Protein AF-A0A4S2PQG9-F1 (afdb_monomer_lite)

Organism: NCBI:txid758

Structure (mmCIF, N/CA/C/O backbone):
data_AF-A0A4S2PQG9-F1
#
_entry.id   AF-A0A4S2PQG9-F1
#
loop_
_atom_site.group_PDB
_atom_site.id
_atom_site.type_symbol
_atom_site.label_atom_id
_atom_site.label_alt_id
_atom_site.label_comp_id
_atom_site.label_asym_id
_atom_site.label_entity_id
_atom_site.label_seq_id
_atom_site.pdbx_PDB_ins_code
_atom_site.Cartn_x
_atom_site.Cartn_y
_atom_site.Cartn_z
_atom_site.occupancy
_atom_site.B_iso_or_equiv
_atom_site.auth_seq_id
_atom_site.auth_comp_id
_atom_site.auth_asym_id
_atom_site.auth_atom_id
_atom_site.pdbx_PDB_model_num
ATOM 1 N N . MET A 1 1 ? -18.456 -9.805 11.900 1.00 47.59 1 MET A N 1
ATOM 2 C CA . MET A 1 1 ? -17.746 -8.860 11.018 1.00 47.59 1 MET A CA 1
ATOM 3 C C . MET A 1 1 ? -17.684 -7.565 11.798 1.00 47.59 1 MET A C 1
ATOM 5 O O . MET A 1 1 ? -18.728 -6.979 12.045 1.00 47.59 1 MET A O 1
ATOM 9 N N . ASP A 1 2 ? -16.508 -7.245 12.326 1.00 76.06 2 ASP A N 1
ATOM 10 C CA . ASP A 1 2 ? -16.273 -6.064 13.158 1.00 76.06 2 ASP A CA 1
ATOM 11 C C . ASP A 1 2 ? -16.436 -4.786 12.317 1.00 76.06 2 ASP A C 1
ATOM 13 O O . ASP A 1 2 ? -15.904 -4.711 11.208 1.00 76.06 2 ASP A O 1
ATOM 17 N N . LEU A 1 3 ? -17.184 -3.803 12.830 1.00 82.38 3 LEU A N 1
ATOM 18 C CA . LEU A 1 3 ? -17.411 -2.511 12.181 1.00 82.38 3 LEU A CA 1
ATOM 19 C C . LEU A 1 3 ? -16.090 -1.814 11.835 1.00 82.38 3 LEU A C 1
ATOM 21 O O . LEU A 1 3 ? -15.962 -1.291 10.729 1.00 82.38 3 LEU A O 1
ATOM 25 N N . LEU A 1 4 ? -15.103 -1.836 12.738 1.00 88.31 4 LEU A N 1
ATOM 26 C CA . LEU A 1 4 ? -13.796 -1.225 12.486 1.00 88.31 4 LEU A CA 1
ATOM 27 C C . LEU A 1 4 ? -13.036 -1.979 11.400 1.00 88.31 4 LEU A C 1
ATOM 29 O O . LEU A 1 4 ? -12.517 -1.359 10.476 1.00 88.31 4 LEU A O 1
ATOM 33 N N . ARG A 1 5 ? -13.041 -3.316 11.439 1.00 90.19 5 ARG A N 1
ATOM 34 C CA . ARG A 1 5 ? -12.440 -4.136 10.375 1.00 90.19 5 ARG A CA 1
ATOM 35 C C . ARG A 1 5 ? -13.077 -3.850 9.015 1.00 90.19 5 ARG A C 1
ATOM 37 O O . ARG A 1 5 ? -12.357 -3.691 8.032 1.00 90.19 5 ARG A O 1
ATOM 44 N N . ALA A 1 6 ? -14.407 -3.780 8.956 1.00 89.31 6 ALA A N 1
ATOM 45 C CA . ALA A 1 6 ? -15.146 -3.478 7.733 1.00 89.31 6 ALA A CA 1
ATOM 46 C C . ALA A 1 6 ? -14.827 -2.067 7.220 1.00 89.31 6 ALA A C 1
ATOM 48 O O . ALA A 1 6 ? -14.588 -1.884 6.026 1.00 89.31 6 ALA A O 1
ATOM 49 N N . TYR A 1 7 ? -14.768 -1.086 8.125 1.00 92.81 7 TYR A N 1
ATOM 50 C CA . TYR A 1 7 ? -14.373 0.280 7.805 1.00 92.81 7 TYR A CA 1
ATOM 51 C C . TYR A 1 7 ? -12.948 0.326 7.243 1.00 92.81 7 TYR A C 1
ATOM 53 O O . TYR A 1 7 ? -12.755 0.806 6.129 1.00 92.81 7 TYR A O 1
ATOM 61 N N . PHE A 1 8 ? -11.964 -0.237 7.949 1.00 95.38 8 PHE A N 1
ATOM 62 C CA . PHE A 1 8 ? -10.570 -0.266 7.505 1.00 95.38 8 PHE A CA 1
ATOM 63 C C . PHE A 1 8 ? -10.399 -0.971 6.163 1.00 95.38 8 PHE A C 1
ATOM 65 O O . PHE A 1 8 ? -9.754 -0.420 5.277 1.00 95.38 8 PHE A O 1
ATOM 72 N N . SER A 1 9 ? -11.021 -2.138 5.978 1.00 95.56 9 SER A N 1
ATOM 73 C CA . SER A 1 9 ? -10.996 -2.861 4.703 1.00 95.56 9 SER A CA 1
ATOM 74 C C . SER A 1 9 ? -11.567 -2.002 3.569 1.00 95.56 9 SER A C 1
ATOM 76 O O . SER A 1 9 ? -10.911 -1.805 2.548 1.00 95.56 9 SER A O 1
ATOM 78 N N . SER A 1 10 ? -12.733 -1.380 3.777 1.00 96.00 10 SER A N 1
ATOM 79 C CA . SER A 1 10 ? -13.347 -0.501 2.777 1.00 96.00 10 SER A CA 1
ATOM 80 C C . SER A 1 10 ? -12.485 0.721 2.449 1.00 96.00 10 SER A C 1
ATOM 82 O O . SER A 1 10 ? -12.430 1.134 1.287 1.00 96.00 10 SER A O 1
ATOM 84 N N . GLN A 1 11 ? -11.837 1.326 3.446 1.00 97.69 11 GLN A N 1
ATOM 85 C CA . GLN A 1 11 ? -10.970 2.479 3.221 1.00 97.69 11 GLN A CA 1
ATOM 86 C C . GLN A 1 11 ? -9.672 2.088 2.507 1.00 97.69 11 GLN A C 1
ATOM 88 O O . GLN A 1 11 ? -9.255 2.808 1.605 1.00 97.69 11 GLN A O 1
ATOM 93 N N . LEU A 1 12 ? -9.071 0.938 2.831 1.00 98.00 12 LEU A N 1
ATOM 94 C CA . LEU A 1 12 ? -7.891 0.422 2.124 1.00 98.00 12 LEU A CA 1
ATOM 95 C C . LEU A 1 12 ? -8.192 0.168 0.643 1.00 98.00 12 LEU A C 1
ATOM 97 O O . LEU A 1 12 ? -7.446 0.629 -0.221 1.00 98.00 12 LEU A O 1
ATOM 101 N N . VAL A 1 13 ? -9.328 -0.465 0.339 1.00 97.31 13 VAL A N 1
ATOM 102 C CA . VAL A 1 13 ? -9.773 -0.677 -1.048 1.00 97.31 13 VAL A CA 1
ATOM 103 C C . VAL A 1 13 ? -10.006 0.655 -1.764 1.00 97.31 13 VAL A C 1
ATOM 105 O O . VAL A 1 13 ? -9.597 0.827 -2.912 1.00 97.31 13 VAL A O 1
ATOM 108 N N . THR A 1 14 ? -10.601 1.637 -1.080 1.00 96.50 14 THR A N 1
ATOM 109 C CA . THR A 1 14 ? -10.793 2.994 -1.624 1.00 96.50 14 THR A CA 1
ATOM 110 C C . THR A 1 14 ? -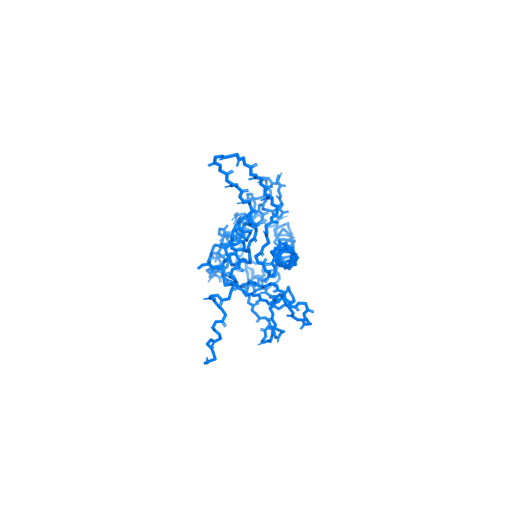9.453 3.689 -1.894 1.00 96.50 14 THR A C 1
ATOM 112 O O . THR A 1 14 ? -9.300 4.371 -2.907 1.00 96.50 14 THR A O 1
ATOM 115 N N . ALA A 1 15 ? -8.459 3.465 -1.033 1.00 96.88 15 ALA A N 1
ATOM 116 C CA . ALA A 1 15 ? -7.079 3.913 -1.199 1.00 96.88 15 ALA A CA 1
ATOM 117 C C . ALA A 1 15 ? -6.300 3.114 -2.267 1.00 96.88 15 ALA A C 1
ATOM 119 O O . ALA A 1 15 ? -5.169 3.465 -2.601 1.00 96.88 15 ALA A O 1
ATOM 120 N N . GLY A 1 16 ? -6.913 2.104 -2.894 1.00 97.06 16 GLY A N 1
ATOM 121 C CA . GLY A 1 16 ? -6.357 1.354 -4.026 1.00 97.06 16 GLY A CA 1
ATOM 122 C C . GLY A 1 16 ? -5.558 0.112 -3.650 1.00 97.06 16 GLY A C 1
ATOM 123 O O . GLY A 1 16 ? -4.974 -0.507 -4.539 1.00 97.06 16 GLY A O 1
ATOM 124 N N . PHE A 1 17 ? -5.537 -0.253 -2.369 1.00 98.12 17 PHE A N 1
ATOM 125 C CA . PHE A 1 17 ? -4.972 -1.512 -1.894 1.00 98.12 17 PHE A CA 1
ATOM 126 C C . PHE A 1 17 ? -5.908 -2.697 -2.205 1.00 98.12 17 PHE A C 1
ATOM 128 O O . PHE A 1 17 ? -7.108 -2.487 -2.416 1.00 98.12 17 PHE A O 1
ATOM 135 N N . PRO A 1 18 ? -5.391 -3.938 -2.252 1.00 97.19 18 PRO A N 1
ATOM 136 C CA . PRO A 1 18 ? -6.233 -5.116 -2.425 1.00 97.19 18 PRO A CA 1
ATOM 137 C C . PRO A 1 18 ? -7.108 -5.378 -1.187 1.00 97.19 18 PRO A C 1
ATOM 139 O O . PRO A 1 18 ? -6.872 -4.846 -0.100 1.00 97.19 18 PRO A O 1
ATOM 142 N N . ASP A 1 19 ? -8.164 -6.169 -1.369 1.00 95.62 19 ASP A N 1
ATOM 143 C CA . ASP A 1 19 ? -9.182 -6.450 -0.350 1.00 95.62 19 ASP A CA 1
ATOM 144 C C . ASP A 1 19 ? -8.821 -7.614 0.588 1.00 95.62 19 ASP A C 1
ATOM 146 O O . ASP A 1 19 ? -9.504 -7.827 1.591 1.00 95.62 19 ASP A O 1
ATOM 150 N N . ASP A 1 20 ? -7.735 -8.331 0.303 1.00 95.38 20 ASP A N 1
ATOM 151 C CA . ASP A 1 20 ? -7.262 -9.509 1.032 1.00 95.38 20 ASP A CA 1
ATOM 152 C C . ASP A 1 20 ? -6.119 -9.216 2.024 1.00 95.38 20 ASP A C 1
ATOM 154 O O . ASP A 1 20 ? -5.518 -10.142 2.574 1.00 95.38 20 ASP A O 1
ATOM 158 N N . LEU A 1 21 ? -5.830 -7.938 2.296 1.00 96.56 21 LEU A N 1
ATOM 159 C CA . LEU A 1 21 ? -4.813 -7.549 3.273 1.00 96.56 21 LEU A CA 1
ATOM 160 C C . LEU A 1 21 ? -5.188 -7.978 4.700 1.00 96.56 21 LEU A C 1
ATOM 162 O O . LEU A 1 21 ? -6.314 -7.799 5.174 1.00 96.56 21 LEU A O 1
ATOM 166 N N . GLU A 1 22 ? -4.196 -8.469 5.436 1.00 95.56 22 GLU A N 1
ATOM 167 C CA . GLU A 1 22 ? -4.304 -8.705 6.868 1.00 95.56 22 GLU A CA 1
ATOM 168 C C . GLU A 1 22 ? -4.331 -7.363 7.599 1.00 95.56 22 GLU A C 1
ATOM 170 O O . GLU A 1 22 ? -3.348 -6.630 7.595 1.00 95.56 22 GLU A O 1
ATOM 175 N N . ILE A 1 23 ? -5.437 -7.059 8.277 1.00 94.56 23 ILE A N 1
ATOM 176 C CA . ILE A 1 23 ? -5.599 -5.834 9.070 1.00 94.56 23 ILE A CA 1
ATOM 177 C C . ILE A 1 23 ? -5.463 -6.167 10.558 1.00 94.56 23 ILE A C 1
ATOM 179 O O . ILE A 1 23 ? -6.182 -7.041 11.068 1.00 94.56 23 ILE A O 1
ATOM 183 N N . ARG A 1 24 ? -4.579 -5.437 11.249 1.00 92.50 24 ARG A N 1
ATOM 184 C CA . ARG A 1 24 ? -4.398 -5.461 12.707 1.00 92.50 24 ARG A CA 1
ATOM 185 C C . ARG A 1 24 ? -4.495 -4.056 13.283 1.00 92.50 24 ARG A C 1
ATOM 187 O O . ARG A 1 24 ? -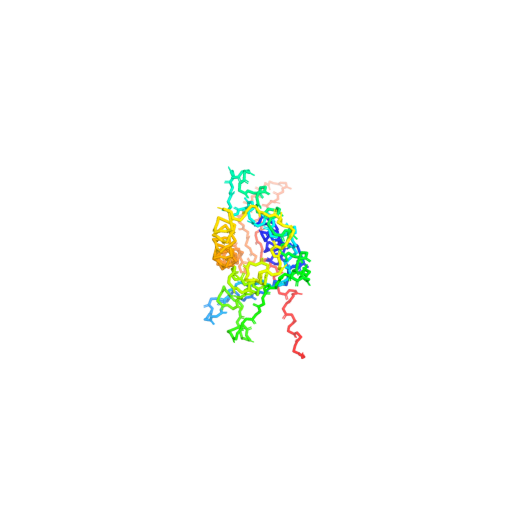4.030 -3.101 12.673 1.00 92.50 24 ARG A O 1
ATOM 194 N N . TRP A 1 25 ? -5.077 -3.928 14.465 1.00 90.62 25 TRP A N 1
ATOM 195 C CA . TRP A 1 25 ? -5.145 -2.654 15.170 1.00 90.62 25 TRP A CA 1
ATOM 196 C C . TRP A 1 25 ? -5.226 -2.877 16.679 1.00 90.62 25 TRP A C 1
ATOM 198 O O . TRP A 1 25 ? -5.677 -3.922 17.145 1.00 90.62 25 TRP A O 1
ATOM 208 N N . SER A 1 26 ? -4.803 -1.861 17.420 1.00 88.62 26 SER A N 1
ATOM 209 C CA . SER A 1 26 ? -5.054 -1.668 18.847 1.00 88.62 26 SER A CA 1
ATOM 210 C C . SER A 1 26 ? -5.318 -0.183 19.028 1.00 88.62 26 SER A C 1
ATOM 212 O O . SER A 1 26 ? -4.516 0.620 18.568 1.00 88.62 26 SER A O 1
ATOM 214 N N . LEU A 1 27 ? -6.449 0.196 19.619 1.00 87.81 27 LEU A N 1
ATOM 215 C CA . LEU A 1 27 ? -6.880 1.595 19.724 1.00 87.81 27 LEU A CA 1
ATOM 216 C C . LEU A 1 27 ? -7.316 1.900 21.161 1.00 87.81 27 LEU A C 1
ATOM 218 O O . LEU A 1 27 ? -8.479 2.191 21.426 1.00 87.81 27 LEU A O 1
ATOM 222 N N . SER A 1 28 ? -6.376 1.790 22.097 1.00 82.81 28 SER A N 1
ATOM 223 C CA . SER A 1 28 ? -6.594 1.963 23.540 1.00 82.81 28 SER A CA 1
ATOM 224 C C . SER A 1 28 ? -5.924 3.231 24.093 1.00 82.81 28 SER A C 1
ATOM 226 O O . SER A 1 28 ? -5.845 3.402 25.309 1.00 82.81 28 SER A O 1
ATOM 228 N N . HIS A 1 29 ? -5.425 4.119 23.222 1.00 79.88 29 HIS A N 1
ATOM 229 C CA . HIS A 1 29 ? -4.623 5.298 23.574 1.00 79.88 29 HIS A CA 1
ATOM 230 C C . HIS A 1 29 ? -3.348 4.969 24.381 1.00 79.88 29 HIS A C 1
ATOM 232 O O . HIS A 1 29 ? -2.895 5.761 25.210 1.00 79.88 29 HIS A O 1
ATOM 238 N N . CYS A 1 30 ? -2.748 3.802 24.141 1.00 78.12 30 CYS A N 1
ATOM 239 C CA . CYS A 1 30 ? -1.489 3.354 24.731 1.00 78.12 30 CYS A CA 1
ATOM 240 C C . CYS A 1 30 ? -0.312 3.459 23.750 1.00 78.12 30 CYS A C 1
ATOM 242 O O . CYS A 1 30 ? -0.466 3.559 22.534 1.00 78.12 30 CYS A O 1
ATOM 244 N N . GLN A 1 31 ? 0.914 3.453 24.280 1.00 72.88 31 GLN A N 1
ATOM 245 C CA . GLN A 1 31 ? 2.113 3.505 23.446 1.00 72.88 31 GLN A CA 1
ATOM 246 C C . GLN A 1 31 ? 2.221 2.243 22.575 1.00 72.88 31 GLN A C 1
ATOM 248 O O . GLN A 1 31 ? 2.255 1.132 23.099 1.00 72.88 31 GLN A O 1
ATOM 253 N N . GLY A 1 32 ? 2.339 2.435 21.257 1.00 74.69 32 GLY A N 1
ATOM 254 C CA . GLY A 1 32 ? 2.431 1.342 20.280 1.00 74.69 32 GLY A CA 1
ATOM 255 C C . GLY A 1 32 ? 1.078 0.837 19.764 1.00 74.69 32 GLY A C 1
ATOM 256 O O . GLY A 1 32 ? 1.033 -0.103 18.965 1.00 74.69 32 GLY A O 1
ATOM 257 N N . ASP A 1 33 ? -0.006 1.493 20.173 1.00 85.12 33 ASP A N 1
ATOM 258 C CA . ASP A 1 33 ? -1.301 1.387 19.517 1.00 85.12 33 ASP A CA 1
ATOM 259 C C . ASP A 1 33 ? -1.263 1.977 18.106 1.00 85.12 33 ASP A C 1
ATOM 261 O O . ASP A 1 33 ? -0.409 2.799 17.765 1.00 85.12 33 ASP A O 1
ATOM 265 N N . GLY A 1 34 ? -2.211 1.540 17.289 1.00 90.94 34 GLY A N 1
ATOM 266 C CA . GLY A 1 34 ? -2.455 2.082 15.972 1.00 90.94 34 GLY A CA 1
ATOM 267 C C . GLY A 1 34 ? -3.244 1.127 15.094 1.00 90.94 34 GLY A C 1
ATOM 268 O O . GLY A 1 34 ? -3.949 0.228 15.560 1.00 90.94 34 GLY A O 1
ATOM 269 N N . MET A 1 35 ? -3.100 1.330 13.792 1.00 93.94 35 MET A N 1
ATOM 270 C CA . MET A 1 35 ? -3.625 0.449 12.760 1.00 93.94 35 MET A CA 1
ATOM 271 C C . MET A 1 35 ? -2.490 0.082 11.805 1.00 93.94 35 MET A C 1
ATOM 273 O O . MET A 1 35 ? -1.718 0.944 11.389 1.00 93.94 35 MET A O 1
ATOM 277 N N . ALA A 1 36 ? -2.367 -1.193 11.462 1.00 96.06 36 ALA A N 1
ATOM 278 C CA . ALA A 1 36 ? -1.407 -1.701 10.494 1.00 96.06 36 ALA A CA 1
ATOM 279 C C . ALA A 1 36 ? -2.079 -2.696 9.547 1.00 96.06 36 ALA A C 1
ATOM 281 O O . ALA A 1 36 ? -3.088 -3.329 9.876 1.00 96.06 36 ALA A O 1
ATOM 282 N N . PHE A 1 37 ? -1.494 -2.844 8.365 1.00 97.44 37 PHE A N 1
ATOM 283 C CA . PHE A 1 37 ? -1.939 -3.806 7.375 1.00 97.44 37 PHE A CA 1
ATOM 284 C C . PHE A 1 37 ? -0.751 -4.475 6.686 1.00 97.44 37 PHE A C 1
ATOM 286 O O . PHE A 1 37 ? 0.293 -3.860 6.483 1.00 97.44 37 PHE A O 1
ATOM 293 N N . TYR A 1 38 ? -0.919 -5.746 6.340 1.00 97.00 38 TYR A N 1
ATOM 294 C CA . TYR A 1 38 ? 0.119 -6.588 5.756 1.00 97.00 38 TYR A CA 1
ATOM 295 C C . TYR A 1 38 ? -0.464 -7.420 4.624 1.00 97.00 38 TYR A C 1
ATOM 297 O O . TYR A 1 38 ? -1.662 -7.696 4.597 1.00 97.00 38 TYR A O 1
ATOM 305 N N . GLY A 1 39 ? 0.377 -7.851 3.695 1.00 97.00 39 GLY A N 1
ATOM 306 C CA . GLY A 1 39 ? -0.065 -8.715 2.611 1.00 97.00 39 GLY A CA 1
ATOM 307 C C . GLY A 1 39 ? 0.697 -8.481 1.326 1.00 97.00 39 GLY A C 1
ATOM 308 O O . GLY A 1 39 ? 1.738 -7.822 1.298 1.00 97.00 39 GLY A O 1
ATOM 309 N N . LYS A 1 40 ? 0.177 -9.076 0.259 1.00 96.94 40 LYS A N 1
ATOM 310 C CA . LYS A 1 40 ? 0.830 -9.116 -1.043 1.00 96.94 40 LYS A CA 1
ATOM 311 C C . LYS A 1 40 ? 0.298 -8.003 -1.934 1.00 96.94 40 LYS A C 1
ATOM 313 O O . LYS A 1 40 ? -0.886 -7.697 -1.900 1.00 96.94 40 LYS A O 1
ATOM 318 N N . LEU A 1 41 ? 1.180 -7.433 -2.744 1.00 96.06 41 LEU A N 1
ATOM 319 C CA . LEU A 1 41 ? 0.853 -6.495 -3.808 1.00 96.06 41 LEU A CA 1
ATOM 320 C C . LEU A 1 41 ? 1.273 -7.107 -5.142 1.00 96.06 41 LEU A C 1
ATOM 322 O O . LEU A 1 41 ? 2.460 -7.306 -5.408 1.00 96.06 41 LEU A O 1
ATOM 326 N N . TYR A 1 42 ? 0.290 -7.403 -5.979 1.00 93.19 42 TYR A N 1
ATOM 327 C CA . TYR A 1 42 ? 0.470 -7.922 -7.327 1.00 93.19 42 TYR A CA 1
ATOM 328 C C . TYR A 1 42 ? 0.701 -6.777 -8.332 1.00 93.19 42 TYR A C 1
ATOM 330 O O . TYR A 1 42 ? 0.480 -5.604 -8.014 1.00 93.19 42 TYR A O 1
ATOM 338 N N . PRO A 1 43 ? 1.130 -7.070 -9.576 1.00 89.75 43 PRO A N 1
ATOM 339 C CA . PRO A 1 43 ? 1.422 -6.031 -10.569 1.00 89.75 43 PRO A CA 1
ATOM 340 C C . PRO A 1 43 ? 0.259 -5.052 -10.816 1.00 89.75 43 PRO A C 1
ATOM 342 O O . PRO A 1 43 ? 0.472 -3.845 -10.968 1.00 89.75 43 PRO A O 1
ATOM 345 N N . ASP A 1 44 ? -0.976 -5.559 -10.817 1.00 93.06 44 ASP A N 1
ATOM 346 C CA . ASP A 1 44 ? -2.174 -4.736 -10.991 1.00 93.06 44 ASP A CA 1
ATOM 347 C C . ASP A 1 44 ? -2.422 -3.820 -9.782 1.00 93.06 44 ASP A C 1
ATOM 349 O O . ASP A 1 44 ? -2.850 -2.676 -9.959 1.00 93.06 44 ASP A O 1
ATOM 353 N N . ASP A 1 45 ? -2.080 -4.263 -8.566 1.00 96.00 45 ASP A N 1
ATOM 354 C CA . ASP A 1 45 ? -2.142 -3.440 -7.351 1.00 96.00 45 ASP A CA 1
ATOM 355 C C . ASP A 1 45 ? -1.182 -2.265 -7.439 1.00 96.00 45 ASP A C 1
ATOM 357 O O . ASP A 1 45 ? -1.579 -1.130 -7.188 1.00 96.00 45 ASP A O 1
ATOM 361 N N . LEU A 1 46 ? 0.056 -2.495 -7.884 1.00 95.62 46 LEU A N 1
ATOM 362 C CA . LEU A 1 46 ? 1.019 -1.410 -8.076 1.00 95.62 46 LEU A CA 1
ATOM 363 C C . LEU A 1 46 ? 0.514 -0.374 -9.078 1.00 95.62 46 LEU A C 1
ATOM 365 O O . LEU A 1 46 ? 0.683 0.823 -8.864 1.00 95.62 46 LEU A O 1
ATOM 369 N N . CYS A 1 47 ? -0.129 -0.814 -10.162 1.00 95.56 47 CYS A N 1
ATOM 370 C CA . CYS A 1 47 ? -0.717 0.099 -11.138 1.00 95.56 47 CYS A CA 1
ATOM 371 C C . CYS A 1 47 ? -1.872 0.913 -10.532 1.00 95.56 47 CYS A C 1
ATOM 373 O O . CYS A 1 47 ? -1.973 2.115 -10.791 1.00 95.56 47 CYS A O 1
ATOM 375 N N . ARG A 1 48 ? -2.732 0.287 -9.715 1.00 96.50 48 ARG A N 1
ATOM 376 C CA . ARG A 1 48 ? -3.803 0.980 -8.978 1.00 96.50 48 ARG A CA 1
ATOM 377 C C . ARG A 1 48 ? -3.234 2.006 -7.999 1.00 96.50 48 ARG A C 1
ATOM 379 O O . ARG A 1 48 ? -3.626 3.171 -8.048 1.00 96.50 48 ARG A O 1
ATOM 386 N N . LEU A 1 49 ? -2.261 1.604 -7.188 1.00 97.94 49 LEU A N 1
ATOM 387 C CA . LEU A 1 49 ? -1.586 2.460 -6.213 1.00 97.94 49 LEU A CA 1
ATOM 388 C C . LEU A 1 49 ? -0.861 3.627 -6.892 1.00 97.94 49 LEU A C 1
ATOM 390 O O . LEU A 1 49 ? -1.008 4.771 -6.467 1.00 97.94 49 LEU A O 1
ATOM 394 N N . PHE A 1 50 ? -0.165 3.385 -8.006 1.00 97.94 50 PHE A N 1
ATOM 395 C CA . PHE A 1 50 ? 0.468 4.444 -8.794 1.00 97.94 50 PHE A CA 1
ATOM 396 C C . PHE A 1 50 ? -0.553 5.484 -9.271 1.00 97.94 50 PHE A C 1
ATOM 398 O O . PHE A 1 50 ? -0.310 6.689 -9.189 1.00 97.94 50 PHE A O 1
ATOM 405 N N . ASN A 1 51 ? -1.714 5.039 -9.760 1.00 96.31 51 ASN A N 1
ATOM 406 C CA . ASN A 1 51 ? -2.763 5.943 -10.230 1.00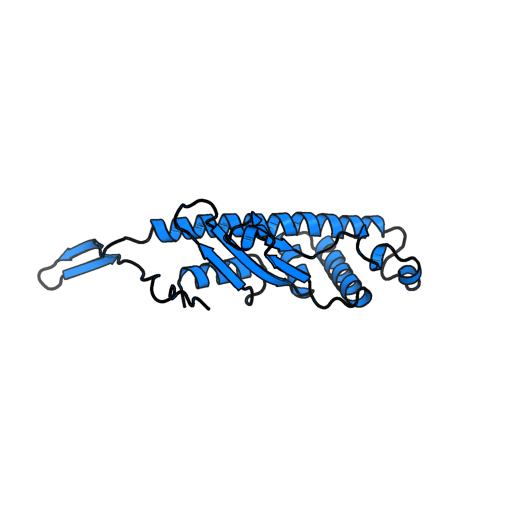 96.31 51 ASN A CA 1
ATOM 407 C C . ASN A 1 51 ? -3.345 6.803 -9.100 1.00 96.31 51 ASN A C 1
ATOM 409 O O . ASN A 1 51 ? -3.671 7.966 -9.349 1.00 96.31 51 ASN A O 1
ATOM 413 N N . ASN A 1 52 ? -3.442 6.248 -7.890 1.00 95.88 52 ASN A N 1
ATOM 414 C CA . ASN A 1 52 ? -3.922 6.955 -6.705 1.00 95.88 52 ASN A CA 1
ATOM 415 C C . ASN A 1 52 ? -2.897 7.957 -6.162 1.00 95.88 52 ASN A C 1
ATOM 417 O O . ASN A 1 52 ? -3.275 9.065 -5.790 1.00 95.88 52 ASN A O 1
ATOM 421 N N . ILE A 1 53 ? -1.608 7.605 -6.165 1.00 97.12 53 ILE A N 1
ATOM 422 C CA . ILE A 1 53 ? -0.518 8.488 -5.720 1.00 97.12 53 ILE A CA 1
ATOM 423 C C . ILE A 1 53 ? -0.285 9.629 -6.724 1.00 97.12 53 ILE A C 1
ATOM 425 O O . ILE A 1 53 ? -0.059 10.773 -6.328 1.00 97.12 53 ILE A O 1
ATOM 429 N N . TYR A 1 54 ? -0.388 9.350 -8.028 1.00 96.50 54 TYR A N 1
ATOM 430 C CA . TYR A 1 54 ? -0.172 10.328 -9.100 1.00 96.50 54 TYR A CA 1
ATOM 431 C C . TYR A 1 54 ? -1.431 10.533 -9.956 1.00 96.50 54 TYR A C 1
ATOM 433 O O . TYR A 1 54 ? -1.446 10.187 -11.154 1.00 96.50 54 TYR A O 1
ATOM 441 N N . PRO A 1 55 ? -2.495 11.133 -9.392 1.00 94.00 55 PRO A N 1
ATOM 442 C CA . PRO A 1 55 ? -3.724 11.363 -10.130 1.00 94.00 55 PRO A CA 1
ATOM 443 C C . PRO A 1 55 ? -3.471 12.301 -11.316 1.00 94.00 55 PRO A C 1
ATOM 445 O O . PRO A 1 55 ? -2.603 13.172 -11.290 1.00 94.00 55 PRO A O 1
ATOM 448 N N . ASN A 1 56 ? -4.251 12.135 -12.385 1.00 93.19 56 ASN A N 1
ATOM 449 C CA . ASN A 1 56 ? -4.209 12.979 -13.588 1.00 93.19 56 ASN A CA 1
ATOM 450 C C . ASN A 1 56 ? -2.910 12.914 -14.421 1.00 93.19 56 ASN A C 1
ATOM 452 O O . ASN A 1 56 ? -2.696 13.754 -15.295 1.00 93.19 56 ASN A O 1
ATOM 456 N N . THR A 1 57 ? -2.071 11.887 -14.246 1.00 93.19 57 THR A N 1
ATOM 457 C CA . THR A 1 57 ? -0.802 11.740 -14.985 1.00 93.19 57 THR A CA 1
ATOM 458 C C . THR A 1 57 ? -0.822 10.619 -16.037 1.00 93.19 57 THR A C 1
ATOM 460 O O . THR A 1 57 ? 0.115 9.832 -16.137 1.00 93.19 57 THR A O 1
ATOM 463 N N . LYS A 1 58 ? -1.852 10.558 -16.900 1.00 93.06 58 LYS A N 1
ATOM 464 C CA . LYS A 1 58 ? -2.098 9.448 -17.864 1.00 93.06 58 LYS A CA 1
ATOM 465 C C . LYS A 1 58 ? -0.862 8.925 -18.610 1.00 93.06 58 LYS A C 1
ATOM 467 O O . LYS A 1 58 ? -0.709 7.722 -18.805 1.00 93.06 58 LYS A O 1
ATOM 472 N N . ARG A 1 59 ? 0.032 9.823 -19.045 1.00 92.25 59 ARG A N 1
ATOM 473 C CA . ARG A 1 59 ? 1.283 9.434 -19.714 1.00 92.25 59 ARG A CA 1
ATOM 474 C C . ARG A 1 59 ? 2.232 8.689 -18.771 1.00 92.25 59 ARG A C 1
ATOM 476 O O . ARG A 1 59 ? 2.737 7.644 -19.167 1.00 92.25 59 ARG A O 1
ATOM 483 N N . LYS A 1 60 ? 2.460 9.206 -17.556 1.00 92.81 60 LYS A N 1
ATOM 484 C CA . LYS A 1 60 ? 3.277 8.532 -16.534 1.00 92.81 60 LYS A CA 1
ATOM 485 C C . LYS A 1 60 ? 2.638 7.204 -16.126 1.00 92.81 60 LYS A C 1
ATOM 487 O O . LYS A 1 60 ? 3.344 6.213 -16.086 1.00 92.81 60 LYS A O 1
ATOM 492 N N . GLN A 1 61 ? 1.317 7.160 -15.957 1.00 94.81 61 GLN A N 1
ATOM 493 C CA . GLN A 1 61 ? 0.575 5.938 -15.620 1.00 94.81 61 GLN A CA 1
ATOM 494 C C . GLN A 1 61 ? 0.780 4.828 -16.663 1.00 94.81 61 GLN A C 1
ATOM 496 O O . GLN A 1 61 ? 1.126 3.705 -16.315 1.00 94.81 61 GLN A O 1
ATOM 501 N N . LYS A 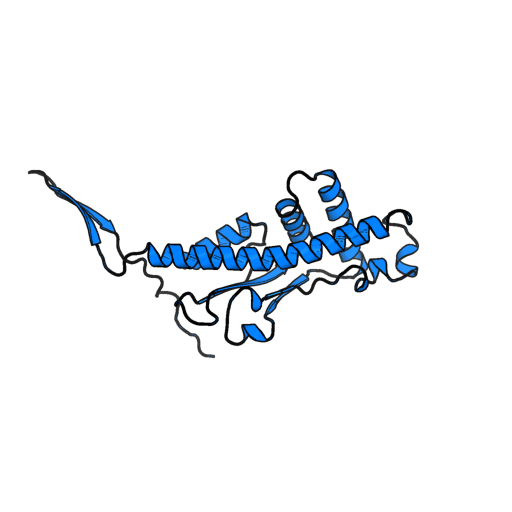1 62 ? 0.659 5.150 -17.961 1.00 92.75 62 LYS A N 1
ATOM 502 C CA . LYS A 1 62 ? 0.934 4.188 -19.044 1.00 92.75 62 LYS A CA 1
ATOM 503 C C . LYS A 1 62 ? 2.404 3.759 -19.094 1.00 92.75 62 LYS A C 1
ATOM 505 O O . LYS A 1 62 ? 2.698 2.615 -19.418 1.00 92.75 62 LYS A O 1
ATOM 510 N N . MET A 1 63 ? 3.331 4.682 -18.836 1.00 92.56 63 MET A N 1
ATOM 511 C CA . MET A 1 63 ? 4.758 4.353 -18.773 1.00 92.56 63 MET A CA 1
ATOM 512 C C . MET A 1 63 ? 5.062 3.426 -17.596 1.00 92.56 63 MET A C 1
ATOM 514 O O . MET A 1 63 ? 5.793 2.458 -17.768 1.00 92.56 63 MET A O 1
ATOM 518 N N . PHE A 1 64 ? 4.474 3.700 -16.434 1.00 95.31 64 PHE A N 1
ATOM 519 C CA . PHE A 1 64 ? 4.653 2.913 -15.226 1.00 95.31 64 PHE A CA 1
ATOM 520 C C . PHE A 1 64 ? 4.058 1.513 -15.366 1.00 95.31 64 PHE A C 1
ATOM 522 O O . PHE A 1 64 ? 4.734 0.549 -15.042 1.00 95.31 64 PHE A O 1
ATOM 529 N N . SER A 1 65 ? 2.846 1.368 -15.911 1.00 93.31 65 SER A N 1
ATOM 530 C CA . SER A 1 65 ? 2.238 0.041 -16.076 1.00 93.31 65 SER A CA 1
ATOM 531 C C . SER A 1 65 ? 3.054 -0.870 -16.995 1.00 93.31 65 SER A C 1
ATOM 533 O O . SER A 1 65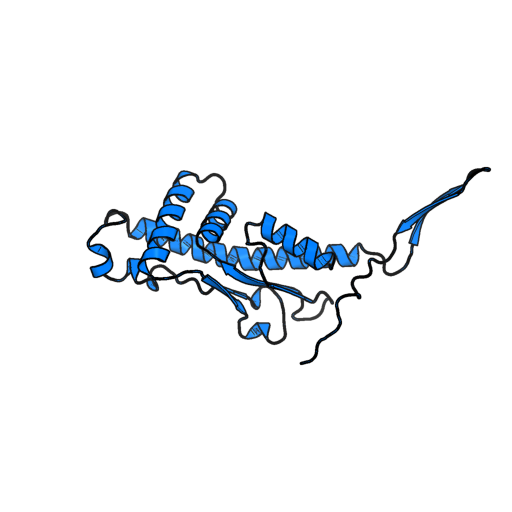 ? 3.225 -2.054 -16.711 1.00 93.31 65 SER A O 1
ATOM 535 N N . LEU A 1 66 ? 3.617 -0.312 -18.072 1.00 90.31 66 LEU A N 1
ATOM 536 C CA . LEU A 1 66 ? 4.565 -1.030 -18.922 1.00 90.31 66 LEU A CA 1
ATOM 537 C C . LEU A 1 66 ? 5.842 -1.381 -18.153 1.00 90.31 66 LEU A C 1
ATOM 539 O O . LEU A 1 66 ? 6.298 -2.513 -18.251 1.00 90.31 66 LEU A O 1
ATOM 543 N N . LEU A 1 67 ? 6.399 -0.441 -17.387 1.00 91.75 67 LEU A N 1
ATOM 544 C CA . LEU A 1 67 ? 7.600 -0.662 -16.582 1.00 91.75 67 LEU A CA 1
ATOM 545 C C . LEU A 1 67 ? 7.412 -1.768 -15.540 1.00 91.75 67 LEU A C 1
ATOM 547 O O . LEU A 1 67 ? 8.167 -2.734 -15.554 1.00 91.75 67 LEU A O 1
ATOM 551 N N . ALA A 1 68 ? 6.388 -1.659 -14.694 1.00 91.88 68 ALA A N 1
ATOM 552 C CA . ALA A 1 68 ? 6.088 -2.620 -13.640 1.00 91.88 68 ALA A CA 1
ATOM 553 C C . ALA A 1 68 ? 5.902 -4.031 -14.210 1.00 91.88 68 ALA A C 1
ATOM 555 O O . ALA A 1 68 ? 6.490 -4.979 -13.703 1.00 91.88 68 ALA A O 1
ATOM 556 N N . LYS A 1 69 ? 5.166 -4.170 -15.323 1.00 88.62 69 LYS A N 1
ATOM 557 C CA . LYS A 1 69 ? 5.004 -5.460 -16.002 1.00 88.62 69 LYS A CA 1
ATOM 558 C C . LYS A 1 69 ? 6.344 -6.068 -16.432 1.00 88.62 69 LYS A C 1
ATOM 560 O O . LYS A 1 69 ? 6.553 -7.257 -16.228 1.00 88.62 69 LYS A O 1
ATOM 565 N N . ARG A 1 70 ? 7.245 -5.273 -17.022 1.00 87.50 70 ARG A N 1
ATOM 566 C CA . ARG A 1 70 ? 8.550 -5.773 -17.492 1.00 87.50 70 ARG A CA 1
ATOM 567 C C . ARG A 1 70 ? 9.496 -6.133 -16.357 1.00 87.50 70 ARG A C 1
ATOM 569 O O . ARG A 1 70 ? 10.188 -7.134 -16.477 1.00 87.50 70 ARG A O 1
ATOM 576 N N . ILE A 1 71 ? 9.495 -5.356 -15.275 1.00 89.12 71 ILE A N 1
ATOM 577 C CA . ILE A 1 71 ? 10.255 -5.691 -14.065 1.00 89.12 71 ILE A CA 1
ATOM 578 C C . ILE A 1 71 ? 9.790 -7.051 -13.536 1.00 89.12 71 ILE A C 1
ATOM 580 O O . ILE A 1 71 ? 10.606 -7.942 -13.362 1.00 89.12 71 ILE A O 1
ATOM 584 N N . MET A 1 72 ? 8.480 -7.252 -13.375 1.00 87.44 72 MET A N 1
ATOM 585 C CA . MET A 1 72 ? 7.930 -8.511 -12.855 1.00 87.44 72 MET A CA 1
ATOM 586 C C . MET A 1 72 ? 8.257 -9.719 -13.745 1.00 87.44 72 MET A C 1
ATOM 588 O O . MET A 1 72 ? 8.663 -10.759 -13.240 1.00 87.44 72 MET A O 1
ATOM 592 N N . GLU A 1 73 ? 8.117 -9.575 -15.069 1.00 85.56 73 GLU A N 1
ATOM 593 C CA . GLU A 1 73 ? 8.465 -10.627 -16.038 1.00 85.56 73 GLU A CA 1
ATOM 594 C C . GLU A 1 73 ? 9.955 -10.998 -16.002 1.00 85.56 73 GLU A C 1
ATOM 596 O O . GLU A 1 73 ? 10.295 -12.159 -16.206 1.00 85.56 73 GLU A O 1
ATOM 601 N N . TRP A 1 74 ? 10.841 -10.021 -15.791 1.00 85.88 74 TRP A N 1
ATOM 602 C CA . TRP A 1 74 ? 12.287 -10.232 -15.852 1.00 85.88 74 TRP A CA 1
ATOM 603 C C . TRP A 1 74 ? 12.876 -10.758 -14.545 1.00 85.88 74 TRP A C 1
ATOM 605 O O . TRP A 1 74 ? 13.741 -11.626 -14.555 1.00 85.88 74 TRP A O 1
ATOM 615 N N . GLU A 1 75 ? 12.403 -10.227 -13.424 1.00 85.75 75 GLU A N 1
ATOM 616 C CA . GLU A 1 75 ? 12.885 -10.580 -12.087 1.00 85.75 75 GLU A CA 1
ATOM 617 C C . GLU A 1 75 ? 12.274 -11.894 -11.573 1.00 85.75 75 GLU A C 1
ATOM 619 O O . GLU A 1 75 ? 12.557 -12.302 -10.451 1.00 85.75 75 GLU A O 1
ATOM 624 N N . ASP A 1 76 ? 11.402 -12.532 -12.366 1.00 85.06 76 ASP A N 1
ATOM 625 C CA . ASP A 1 76 ? 10.607 -13.706 -11.978 1.00 85.06 76 ASP A CA 1
ATOM 626 C C . ASP A 1 76 ? 9.836 -13.477 -10.658 1.00 85.06 76 ASP A C 1
ATOM 628 O O . ASP A 1 76 ? 9.658 -14.362 -9.818 1.00 85.06 76 ASP A O 1
ATOM 632 N N . MET A 1 77 ? 9.380 -12.235 -10.457 1.00 84.50 77 MET A N 1
ATOM 633 C CA . MET A 1 77 ? 8.657 -11.811 -9.262 1.00 84.50 77 MET A CA 1
ATOM 634 C C . MET A 1 77 ? 7.150 -11.860 -9.504 1.00 84.50 77 MET A C 1
ATOM 636 O O . MET A 1 77 ? 6.618 -11.247 -10.428 1.00 84.50 77 MET A O 1
ATOM 640 N N . SER A 1 78 ? 6.432 -12.563 -8.626 1.00 87.50 78 SER A N 1
ATOM 641 C CA . SER A 1 78 ? 4.967 -12.664 -8.702 1.00 87.50 78 SER A CA 1
ATOM 642 C C . SER A 1 78 ? 4.236 -11.572 -7.915 1.00 87.50 78 SER A C 1
ATOM 644 O O . SER A 1 78 ? 3.101 -11.235 -8.249 1.00 87.50 78 SER A O 1
ATOM 646 N N . HIS A 1 79 ? 4.857 -11.043 -6.860 1.00 90.62 79 HIS A N 1
ATOM 647 C CA . HIS A 1 79 ? 4.289 -10.037 -5.967 1.00 90.62 79 HIS A CA 1
ATOM 648 C C . HIS A 1 79 ? 5.382 -9.400 -5.107 1.00 90.62 79 HIS A C 1
ATOM 650 O O . HIS A 1 79 ? 6.460 -9.967 -4.941 1.00 90.62 79 HIS A O 1
ATOM 656 N N . PHE A 1 80 ? 5.045 -8.269 -4.497 1.00 92.94 80 PHE A N 1
ATOM 657 C CA . PHE A 1 80 ? 5.788 -7.675 -3.388 1.00 92.94 80 PHE A CA 1
ATOM 658 C C . PHE A 1 80 ? 5.009 -7.845 -2.090 1.00 92.94 80 PHE A C 1
ATOM 660 O O . PHE A 1 80 ? 3.805 -8.099 -2.122 1.00 92.94 80 PHE A O 1
ATOM 667 N N . THR A 1 81 ? 5.673 -7.708 -0.945 1.00 95.75 81 THR A N 1
ATOM 668 C CA . THR A 1 81 ? 5.028 -7.937 0.354 1.00 95.75 81 THR A CA 1
ATOM 669 C C . THR A 1 81 ? 5.171 -6.722 1.253 1.00 95.75 81 THR A C 1
ATOM 671 O O . THR A 1 81 ? 6.283 -6.264 1.501 1.00 95.75 81 THR A O 1
ATOM 674 N N . ILE A 1 82 ? 4.047 -6.235 1.783 1.00 97.38 82 ILE A N 1
ATOM 675 C CA . ILE A 1 82 ? 4.039 -5.394 2.979 1.00 97.38 82 ILE A CA 1
ATOM 676 C C . ILE A 1 82 ? 4.132 -6.344 4.168 1.00 97.38 82 ILE A C 1
ATOM 678 O O . ILE A 1 82 ? 3.185 -7.080 4.458 1.00 97.38 82 ILE A O 1
ATOM 682 N N . TYR A 1 83 ? 5.283 -6.365 4.825 1.00 94.50 83 TYR A N 1
ATOM 683 C CA . TYR A 1 83 ? 5.570 -7.260 5.932 1.00 94.50 83 TYR A CA 1
ATOM 684 C C . TYR A 1 83 ? 5.758 -6.495 7.238 1.00 94.50 83 TYR A C 1
ATOM 686 O O . TYR A 1 83 ? 5.910 -5.271 7.302 1.00 94.50 83 TYR A O 1
ATOM 694 N N . ARG A 1 84 ? 5.716 -7.270 8.314 1.00 92.06 84 ARG A N 1
ATOM 695 C CA . ARG A 1 84 ? 5.929 -6.798 9.668 1.00 92.06 84 ARG A CA 1
ATOM 696 C C . ARG A 1 84 ? 7.418 -6.722 9.979 1.00 92.06 84 ARG A C 1
ATOM 698 O O . ARG A 1 84 ? 8.096 -7.746 9.952 1.00 92.06 84 ARG A O 1
ATOM 705 N N . ASN A 1 85 ? 7.904 -5.544 10.346 1.00 88.19 85 ASN A N 1
ATOM 706 C CA . ASN A 1 85 ? 9.287 -5.390 10.791 1.00 88.19 85 ASN A CA 1
ATOM 707 C C . ASN A 1 85 ? 9.466 -5.748 12.279 1.00 88.19 85 ASN A C 1
ATOM 709 O O . ASN A 1 85 ? 8.527 -6.153 12.969 1.00 88.19 85 ASN A O 1
ATOM 713 N N . SER A 1 86 ? 10.682 -5.569 12.799 1.00 80.88 86 SER A N 1
ATOM 714 C CA . SER A 1 86 ? 11.026 -5.915 14.184 1.00 80.88 86 SER A CA 1
ATOM 715 C C . SER A 1 86 ? 10.199 -5.182 15.249 1.00 80.88 86 SER A C 1
ATOM 717 O O . SER A 1 86 ? 10.055 -5.697 16.355 1.00 80.88 86 SER A O 1
ATOM 719 N N . PHE A 1 87 ? 9.605 -4.025 14.943 1.00 76.00 87 PHE A N 1
ATOM 720 C CA . PHE A 1 87 ? 8.728 -3.315 15.878 1.00 76.00 87 PHE A CA 1
ATOM 721 C C . PHE A 1 87 ? 7.332 -3.942 15.979 1.00 76.00 87 PHE A C 1
ATOM 723 O O . PHE A 1 87 ? 6.652 -3.769 16.987 1.00 76.00 87 PHE A O 1
ATOM 730 N N . GLY A 1 88 ? 6.887 -4.690 14.968 1.00 68.12 88 GLY A N 1
ATOM 731 C CA . GLY A 1 88 ? 5.527 -5.225 14.934 1.00 68.12 88 GLY A CA 1
ATOM 732 C C . GLY A 1 88 ? 5.292 -6.503 15.740 1.00 68.12 88 GLY A C 1
ATOM 733 O O . GLY A 1 88 ? 4.174 -7.014 15.749 1.00 68.12 88 GLY A O 1
ATOM 734 N N . TYR A 1 89 ? 6.305 -7.060 16.414 1.00 73.69 89 TYR A N 1
ATOM 735 C CA . TYR A 1 89 ? 6.106 -8.242 17.271 1.00 73.69 89 TYR A CA 1
ATOM 736 C C . TYR A 1 89 ? 5.169 -7.968 18.453 1.00 73.69 89 TYR A C 1
ATOM 738 O O . TYR A 1 89 ? 4.492 -8.883 18.915 1.00 73.69 89 TYR A O 1
ATOM 746 N N . HIS A 1 90 ? 5.098 -6.715 18.905 1.00 75.00 90 HIS A N 1
ATOM 747 C CA . HIS A 1 90 ? 4.285 -6.302 20.052 1.00 75.00 90 HIS A CA 1
ATOM 748 C C . HIS A 1 90 ? 3.265 -5.214 19.720 1.00 75.00 90 HIS A C 1
ATOM 750 O O . HIS A 1 90 ? 2.413 -4.904 20.547 1.00 75.00 90 HIS A O 1
ATOM 756 N N . TYR A 1 91 ? 3.349 -4.637 18.522 1.00 81.19 91 TYR A N 1
ATOM 757 C CA . TYR A 1 91 ? 2.636 -3.421 18.163 1.00 81.19 91 TYR A CA 1
ATOM 758 C C . TYR A 1 91 ? 2.037 -3.524 16.762 1.00 81.19 91 TYR A C 1
ATOM 760 O O . TYR A 1 91 ? 2.441 -4.354 15.948 1.00 81.19 91 TYR A O 1
ATOM 768 N N . SER A 1 92 ? 1.052 -2.685 16.461 1.00 82.62 92 SER A N 1
ATOM 769 C CA . SER A 1 92 ? 0.401 -2.651 15.146 1.00 82.62 92 SER A CA 1
ATOM 770 C C . SER A 1 92 ? 0.101 -1.208 14.761 1.00 82.62 92 SER A C 1
ATOM 772 O O . SER A 1 92 ? -1.007 -0.730 14.948 1.00 82.62 92 SER A O 1
ATOM 774 N N . HIS A 1 93 ? 1.111 -0.509 14.240 1.00 88.75 93 HIS A N 1
ATOM 775 C CA . HIS A 1 93 ? 1.009 0.884 13.781 1.00 88.75 93 HIS A CA 1
ATOM 776 C C . HIS A 1 93 ? 1.916 1.150 12.572 1.00 88.75 93 HIS A C 1
ATOM 778 O O . HIS A 1 93 ? 2.676 0.281 12.140 1.00 88.75 93 HIS A O 1
ATOM 784 N N . PHE A 1 94 ? 1.896 2.376 12.047 1.00 87.25 94 PHE A N 1
ATOM 785 C CA . PHE A 1 94 ? 2.592 2.755 10.809 1.00 87.25 94 PHE A CA 1
ATOM 786 C C . PHE A 1 94 ? 4.091 2.406 10.748 1.00 87.25 94 PHE A C 1
ATOM 788 O O . PHE A 1 94 ? 4.607 2.100 9.678 1.00 87.25 94 PHE A O 1
ATOM 795 N N . ASN A 1 95 ? 4.801 2.431 11.880 1.00 89.94 95 ASN A N 1
ATOM 796 C CA . ASN A 1 95 ? 6.238 2.126 11.945 1.00 89.94 95 ASN A CA 1
ATOM 797 C C . ASN A 1 95 ? 6.537 0.622 12.033 1.00 89.94 95 ASN A C 1
ATOM 799 O O . ASN A 1 95 ? 7.703 0.240 12.042 1.00 89.94 95 ASN A O 1
ATOM 803 N N . THR A 1 96 ? 5.505 -0.221 12.095 1.00 90.69 96 THR A N 1
ATOM 804 C CA . THR A 1 96 ? 5.634 -1.686 12.121 1.00 90.69 96 THR A CA 1
ATOM 805 C C . THR A 1 96 ? 5.589 -2.317 10.730 1.00 90.69 96 THR A C 1
ATOM 807 O O . THR A 1 96 ? 5.685 -3.538 10.605 1.00 90.69 96 THR A O 1
ATOM 810 N N . MET A 1 97 ? 5.402 -1.494 9.695 1.00 94.56 97 MET A N 1
ATOM 811 C CA . MET A 1 97 ? 5.227 -1.921 8.312 1.00 94.56 97 MET A CA 1
ATOM 812 C C . MET A 1 97 ? 6.436 -1.530 7.467 1.00 94.56 97 MET A C 1
ATOM 814 O O . MET A 1 97 ? 6.874 -0.374 7.472 1.00 94.56 97 MET A O 1
ATOM 818 N N . GLU A 1 98 ? 6.917 -2.493 6.693 1.00 93.94 98 GLU A N 1
ATOM 819 C CA . GLU A 1 98 ? 7.907 -2.321 5.636 1.00 93.94 98 GLU A CA 1
ATOM 820 C C . GLU A 1 98 ? 7.398 -2.999 4.368 1.00 93.94 98 GLU A C 1
ATOM 822 O O . GLU A 1 98 ? 6.596 -3.927 4.436 1.00 93.94 98 GLU A O 1
ATOM 827 N N . ILE A 1 99 ? 7.831 -2.513 3.209 1.00 94.81 99 ILE A N 1
ATOM 828 C CA . ILE A 1 99 ? 7.538 -3.144 1.927 1.00 94.81 99 ILE A CA 1
ATOM 829 C C . ILE A 1 99 ? 8.840 -3.690 1.353 1.00 94.81 99 ILE A C 1
ATOM 831 O O . ILE A 1 99 ? 9.829 -2.968 1.252 1.00 94.81 99 ILE A O 1
ATOM 835 N N . ASP A 1 100 ? 8.833 -4.965 0.983 1.00 92.88 100 ASP A N 1
ATOM 836 C CA . ASP A 1 100 ? 9.924 -5.571 0.226 1.00 92.88 100 ASP A CA 1
ATOM 837 C C . ASP A 1 100 ? 9.763 -5.173 -1.241 1.00 92.88 100 ASP A C 1
ATOM 839 O O . ASP A 1 100 ? 9.136 -5.883 -2.021 1.00 92.88 100 ASP A O 1
ATOM 843 N N . LEU A 1 101 ? 10.196 -3.958 -1.575 1.00 93.00 101 LEU A N 1
ATOM 844 C CA . LEU A 1 101 ? 10.138 -3.398 -2.920 1.00 93.00 101 LEU A CA 1
ATOM 845 C C . LEU A 1 101 ? 11.447 -2.645 -3.194 1.00 93.00 101 LEU A C 1
ATOM 847 O O . LEU A 1 101 ? 11.594 -1.501 -2.756 1.00 93.00 101 LEU A O 1
ATOM 851 N N . PRO A 1 102 ? 12.417 -3.261 -3.890 1.00 93.69 102 PRO A N 1
ATOM 852 C CA . PRO A 1 102 ? 13.730 -2.662 -4.076 1.00 93.69 102 PRO A CA 1
ATOM 853 C C . PRO A 1 102 ? 13.679 -1.435 -4.993 1.00 93.69 102 PRO A C 1
ATOM 855 O O . PRO A 1 102 ? 12.856 -1.319 -5.911 1.00 93.69 102 PRO A O 1
ATOM 858 N N . LYS A 1 103 ? 14.623 -0.521 -4.761 1.00 95.88 103 LYS A N 1
ATOM 859 C CA . LYS A 1 103 ? 14.958 0.550 -5.702 1.00 95.88 103 LYS A CA 1
ATOM 860 C C . LYS A 1 103 ? 15.583 -0.022 -6.972 1.00 95.88 103 LYS A C 1
ATOM 862 O O . LYS A 1 103 ? 15.931 -1.198 -7.055 1.00 95.88 103 LYS A O 1
ATOM 867 N N . SER A 1 104 ? 15.718 0.828 -7.979 1.00 93.81 104 SER A N 1
ATOM 868 C CA . SER A 1 104 ? 16.196 0.459 -9.303 1.00 93.81 104 SER A CA 1
ATOM 869 C C . SER A 1 104 ? 17.621 -0.101 -9.304 1.00 93.81 104 SER A C 1
ATOM 871 O O . SER A 1 104 ? 17.948 -0.902 -10.170 1.00 93.81 104 SER A O 1
ATOM 873 N N . ASP A 1 105 ? 18.462 0.257 -8.335 1.00 93.19 105 ASP A N 1
ATOM 874 C CA . ASP A 1 105 ? 19.810 -0.297 -8.153 1.00 93.19 105 ASP A CA 1
ATOM 875 C C . ASP A 1 105 ? 19.828 -1.702 -7.525 1.00 93.19 105 ASP A C 1
ATOM 877 O O . ASP A 1 105 ? 20.829 -2.407 -7.639 1.00 93.19 105 ASP A O 1
ATOM 881 N N . GLY A 1 106 ? 18.725 -2.128 -6.908 1.00 91.88 106 GLY A N 1
ATOM 882 C CA . GLY A 1 106 ? 18.517 -3.478 -6.383 1.00 91.88 106 GLY A CA 1
ATOM 883 C C . GLY A 1 106 ? 17.813 -4.429 -7.354 1.00 91.88 106 GLY A C 1
ATOM 884 O O . GLY A 1 106 ? 17.550 -5.569 -6.988 1.00 91.88 106 GLY A O 1
ATOM 885 N N . LEU A 1 107 ? 17.492 -3.973 -8.569 1.00 90.38 107 LEU A N 1
ATOM 886 C CA . LEU A 1 107 ? 16.782 -4.743 -9.592 1.00 90.38 107 LEU A CA 1
ATOM 887 C C . LEU A 1 107 ? 17.731 -5.141 -10.730 1.00 90.38 107 LEU A C 1
ATOM 889 O O . LEU A 1 107 ? 18.276 -4.271 -11.422 1.00 90.38 107 LEU A O 1
ATOM 893 N N . TYR A 1 108 ? 17.881 -6.447 -10.974 1.00 88.12 108 TYR A N 1
ATOM 894 C CA . TYR A 1 108 ? 18.655 -6.986 -12.099 1.00 88.12 108 TYR A CA 1
ATOM 895 C C . TYR A 1 108 ? 18.181 -6.435 -13.450 1.00 88.12 108 TYR A C 1
ATOM 897 O O . TYR A 1 108 ? 18.992 -6.210 -14.348 1.00 88.12 108 TYR A O 1
ATOM 905 N N . PHE A 1 109 ? 16.889 -6.120 -13.573 1.00 87.38 109 PHE A N 1
ATOM 906 C CA . PHE A 1 109 ? 16.271 -5.464 -14.722 1.00 87.38 109 PHE A CA 1
ATOM 907 C C . PHE A 1 109 ? 17.002 -4.179 -15.150 1.00 87.38 109 PHE A C 1
ATOM 909 O O . PHE A 1 109 ? 17.105 -3.882 -16.342 1.00 87.38 109 PHE A O 1
ATOM 916 N N . PHE A 1 110 ? 17.520 -3.401 -14.195 1.00 87.19 110 PHE A N 1
ATOM 917 C CA . PHE A 1 110 ? 18.238 -2.155 -14.475 1.00 87.19 110 PHE A CA 1
ATOM 918 C C . PHE A 1 110 ? 19.764 -2.313 -14.416 1.00 87.19 110 PHE A C 1
ATOM 920 O O . PHE A 1 110 ? 20.490 -1.606 -15.135 1.00 87.19 110 PHE A O 1
ATOM 927 N N . THR A 1 111 ? 20.269 -3.219 -13.579 1.00 85.19 111 THR A N 1
ATOM 928 C CA . THR A 1 111 ? 21.706 -3.349 -13.313 1.00 85.19 111 THR A CA 1
ATOM 929 C C . THR A 1 111 ? 22.422 -4.268 -14.300 1.00 85.19 111 THR A C 1
ATOM 931 O O . THR A 1 111 ? 23.529 -3.920 -14.722 1.00 85.19 111 THR A O 1
ATOM 934 N N . GLU A 1 112 ? 21.796 -5.356 -14.762 1.00 81.00 112 GLU A N 1
ATOM 935 C CA . GLU A 1 112 ? 22.468 -6.371 -15.580 1.00 81.00 112 GLU A CA 1
ATOM 936 C C . GLU A 1 112 ? 22.548 -5.983 -17.063 1.00 81.00 112 GLU A C 1
ATOM 938 O O . GLU A 1 112 ? 21.523 -5.774 -17.717 1.00 81.00 112 GLU A O 1
ATOM 943 N N . PRO A 1 113 ? 23.755 -5.907 -17.659 1.00 69.00 113 PRO A N 1
ATOM 944 C CA . PRO A 1 113 ? 23.923 -5.607 -19.079 1.00 69.00 113 PRO A CA 1
ATOM 945 C C . PRO A 1 113 ? 23.298 -6.645 -20.019 1.00 69.00 113 PRO A C 1
ATOM 947 O O . PRO A 1 113 ? 22.930 -6.302 -21.139 1.00 69.00 113 PRO A O 1
ATOM 950 N N . GLU A 1 114 ? 23.168 -7.894 -19.576 1.00 66.31 114 GLU A N 1
ATOM 951 C CA . GLU A 1 114 ? 22.591 -8.999 -20.352 1.00 66.31 114 GLU A CA 1
ATOM 952 C C . GLU A 1 114 ? 21.057 -8.918 -20.409 1.00 66.31 114 GLU A C 1
ATOM 954 O O . GLU A 1 114 ? 20.464 -9.259 -21.432 1.00 66.31 114 GLU A O 1
ATOM 959 N N . ALA A 1 115 ? 20.422 -8.298 -19.403 1.00 60.50 115 ALA A N 1
ATOM 960 C CA . ALA A 1 115 ? 19.015 -7.886 -19.459 1.00 60.50 115 ALA A CA 1
ATOM 961 C C . ALA A 1 115 ? 18.737 -6.824 -20.536 1.00 60.50 115 ALA A C 1
ATOM 963 O O . ALA A 1 115 ? 17.591 -6.573 -20.914 1.00 60.50 115 ALA A O 1
ATOM 964 N N . ARG A 1 116 ? 19.798 -6.195 -21.064 1.00 57.97 116 ARG A N 1
ATOM 965 C CA . ARG A 1 116 ? 19.720 -5.107 -22.045 1.00 57.97 116 ARG A CA 1
ATOM 966 C C . ARG A 1 116 ? 19.712 -5.574 -23.496 1.00 57.97 116 ARG A C 1
ATOM 968 O O . ARG A 1 116 ? 19.721 -4.700 -24.358 1.00 57.97 116 ARG A O 1
ATOM 975 N N . GLN A 1 117 ? 19.739 -6.868 -23.816 1.00 51.09 117 GLN A N 1
ATOM 976 C CA . GLN A 1 117 ? 19.942 -7.256 -25.221 1.00 51.09 117 GLN A CA 1
ATOM 977 C C . GLN A 1 117 ? 18.692 -7.202 -26.116 1.00 51.09 117 GLN A C 1
ATOM 979 O O . GLN A 1 117 ? 18.867 -6.994 -27.310 1.00 51.09 117 GLN A O 1
ATOM 984 N N . ASP A 1 118 ? 17.468 -7.175 -25.572 1.00 54.41 118 ASP A N 1
ATOM 985 C CA . ASP A 1 118 ? 16.229 -6.980 -26.359 1.00 54.41 118 ASP A CA 1
ATOM 986 C C . ASP A 1 118 ? 15.350 -5.833 -25.810 1.00 54.41 118 ASP A C 1
ATOM 988 O O . ASP A 1 118 ? 14.206 -6.018 -25.403 1.00 54.41 118 ASP A O 1
ATOM 992 N N . TRP A 1 119 ? 15.928 -4.624 -25.775 1.00 55.75 119 TRP A N 1
ATOM 993 C CA . TRP A 1 119 ? 15.374 -3.329 -25.324 1.00 55.75 119 TRP A CA 1
ATOM 994 C C . TRP A 1 119 ? 13.848 -3.254 -25.125 1.00 55.75 119 TRP A C 1
ATOM 996 O O . TRP A 1 119 ? 13.104 -2.773 -25.984 1.00 55.75 119 TRP A O 1
ATOM 1006 N N . TYR A 1 120 ? 13.384 -3.552 -23.911 1.00 63.88 120 TYR A N 1
ATOM 1007 C CA . TYR A 1 120 ? 12.043 -3.146 -23.483 1.00 63.88 120 TYR A CA 1
ATOM 1008 C C . TYR A 1 120 ? 11.875 -1.616 -23.485 1.00 63.88 120 TYR A C 1
ATOM 1010 O O . TYR A 1 120 ? 10.770 -1.109 -23.697 1.00 63.88 120 TYR A O 1
ATOM 1018 N N . PHE A 1 121 ? 12.981 -0.879 -23.308 1.00 71.69 121 PHE A N 1
ATOM 1019 C CA . PHE A 1 121 ? 13.036 0.580 -23.306 1.00 71.69 121 PHE A CA 1
ATOM 1020 C C . PHE A 1 121 ? 14.271 1.110 -24.055 1.00 71.69 121 PHE A C 1
ATOM 1022 O O . PHE A 1 121 ? 15.325 0.479 -24.012 1.00 71.69 121 PHE A O 1
ATOM 1029 N N . PRO A 1 122 ? 14.195 2.298 -24.692 1.00 80.69 122 PRO A N 1
ATOM 1030 C CA . PRO A 1 122 ? 15.366 2.935 -25.290 1.00 80.69 122 PRO A CA 1
ATOM 1031 C C . PRO A 1 122 ? 16.460 3.208 -24.252 1.00 80.69 122 PRO A C 1
ATOM 1033 O O . PRO A 1 122 ? 16.170 3.783 -23.202 1.00 80.69 122 PRO A O 1
ATOM 1036 N N . GLN A 1 123 ? 17.724 2.908 -24.569 1.00 79.25 123 GLN A N 1
ATOM 1037 C CA . GLN A 1 123 ? 18.852 3.139 -23.649 1.00 79.25 123 GLN A CA 1
ATOM 1038 C C . GLN A 1 123 ? 18.963 4.601 -23.188 1.00 79.25 123 GLN A C 1
ATOM 1040 O O . GLN A 1 123 ? 19.288 4.878 -22.037 1.00 79.25 123 GLN A O 1
ATOM 1045 N N . THR A 1 124 ? 18.588 5.553 -24.046 1.00 83.00 124 THR A N 1
ATOM 1046 C CA . THR A 1 124 ? 18.539 6.991 -23.719 1.00 83.00 124 THR A CA 1
ATOM 1047 C C . THR A 1 124 ? 17.499 7.357 -22.654 1.00 83.00 124 THR A C 1
ATOM 1049 O O . THR A 1 124 ? 17.457 8.500 -22.201 1.00 83.00 124 THR A O 1
ATOM 1052 N N . LYS A 1 125 ? 16.628 6.417 -22.269 1.00 85.25 125 LYS A N 1
ATOM 1053 C CA . LYS A 1 125 ? 15.537 6.608 -21.310 1.00 85.25 125 LYS A CA 1
ATOM 1054 C C . LYS A 1 125 ? 15.693 5.798 -20.029 1.00 85.25 125 LYS A C 1
ATOM 1056 O O . LYS A 1 125 ? 14.852 5.969 -19.154 1.00 85.25 125 LYS A O 1
ATOM 1061 N N . VAL A 1 126 ? 16.744 4.988 -19.876 1.00 86.06 126 VAL A N 1
ATOM 1062 C CA . VAL A 1 126 ? 16.948 4.144 -18.681 1.00 86.06 126 VAL A CA 1
ATOM 1063 C C . VAL A 1 126 ? 16.875 4.976 -17.401 1.00 86.06 126 VAL A C 1
ATOM 1065 O O . VAL A 1 126 ? 16.006 4.717 -16.577 1.00 86.06 126 VAL A O 1
ATOM 1068 N N . ASN A 1 127 ? 17.641 6.067 -17.308 1.00 90.25 127 ASN A N 1
ATOM 1069 C CA . ASN A 1 127 ? 17.612 6.955 -16.138 1.00 90.25 127 ASN A CA 1
ATOM 1070 C C . ASN A 1 127 ? 16.216 7.548 -15.869 1.00 90.25 127 ASN A C 1
ATOM 1072 O O . ASN A 1 127 ? 15.863 7.815 -14.728 1.00 90.25 127 ASN A O 1
ATOM 1076 N N . THR A 1 128 ? 15.404 7.764 -16.912 1.00 92.00 128 THR A N 1
ATOM 1077 C CA . THR A 1 128 ? 14.019 8.238 -16.751 1.00 92.00 128 THR A CA 1
ATOM 1078 C C . THR A 1 128 ? 13.124 7.162 -16.136 1.00 92.00 128 THR A C 1
ATOM 1080 O O . THR A 1 128 ? 12.267 7.492 -15.323 1.00 92.00 128 THR A O 1
ATOM 1083 N N . TYR A 1 129 ? 13.299 5.894 -16.516 1.00 92.50 129 TYR A N 1
ATOM 1084 C CA . TYR A 1 129 ? 12.536 4.781 -15.945 1.00 92.50 129 TYR A CA 1
ATOM 1085 C C . TYR A 1 129 ? 13.011 4.414 -14.537 1.00 92.50 129 TYR A C 1
ATOM 1087 O O . TYR A 1 129 ? 12.166 4.153 -13.689 1.00 92.50 129 TYR A O 1
ATOM 1095 N N . GLN A 1 130 ? 14.320 4.473 -14.275 1.00 93.62 130 GLN A N 1
ATOM 1096 C CA . GLN A 1 130 ? 14.879 4.324 -12.928 1.00 93.62 130 GLN A CA 1
ATOM 1097 C C . GLN A 1 130 ? 14.306 5.383 -11.987 1.00 93.62 130 GLN A C 1
ATOM 1099 O O . GLN A 1 130 ? 13.708 5.038 -10.978 1.00 93.62 130 GLN A O 1
ATOM 1104 N N . ALA A 1 131 ? 14.367 6.663 -12.377 1.00 96.06 131 ALA A N 1
ATOM 1105 C CA . ALA A 1 131 ? 13.785 7.744 -11.585 1.00 96.06 131 ALA A CA 1
ATOM 1106 C C . ALA A 1 131 ? 12.275 7.560 -11.367 1.00 96.06 131 ALA A C 1
ATOM 1108 O O . ALA A 1 131 ? 11.800 7.722 -10.250 1.00 96.06 131 ALA A O 1
ATOM 1109 N N . LEU A 1 132 ? 11.521 7.173 -12.405 1.00 95.94 132 LEU A N 1
ATOM 1110 C CA . LEU A 1 132 ? 10.082 6.910 -12.282 1.00 95.94 132 LEU A CA 1
ATOM 1111 C C . LEU A 1 132 ? 9.779 5.792 -11.272 1.00 95.94 132 LEU A C 1
ATOM 1113 O O . LEU A 1 132 ? 8.820 5.909 -10.512 1.00 95.94 132 LEU A O 1
ATOM 1117 N N . TRP A 1 133 ? 10.566 4.715 -11.289 1.00 96.50 133 TRP A N 1
ATOM 1118 C CA . TRP A 1 133 ? 10.438 3.613 -10.339 1.00 96.50 133 TRP A CA 1
ATOM 1119 C C . TRP A 1 133 ? 10.808 4.058 -8.926 1.00 96.50 133 TRP A C 1
ATOM 1121 O O . TRP A 1 133 ? 10.009 3.906 -8.009 1.00 96.50 133 TRP A O 1
ATOM 1131 N N . ASP A 1 134 ? 11.971 4.680 -8.755 1.00 97.81 134 ASP A N 1
ATOM 1132 C CA . ASP A 1 134 ? 12.494 5.063 -7.445 1.00 97.81 134 ASP A CA 1
ATOM 1133 C C . ASP A 1 134 ? 11.628 6.115 -6.749 1.00 97.81 134 ASP A C 1
ATOM 1135 O O . ASP A 1 134 ? 11.411 6.011 -5.535 1.00 97.81 134 ASP A O 1
ATOM 1139 N N . GLU A 1 135 ? 11.100 7.081 -7.512 1.00 97.88 135 GLU A N 1
ATOM 1140 C CA . GLU A 1 135 ? 10.081 8.037 -7.059 1.00 97.88 135 GLU A CA 1
ATOM 1141 C C . GLU A 1 135 ? 8.843 7.291 -6.547 1.00 97.88 135 GLU A C 1
ATOM 1143 O O . GLU A 1 135 ? 8.431 7.509 -5.407 1.00 97.88 135 GLU A O 1
ATOM 1148 N N . PHE A 1 136 ? 8.301 6.360 -7.343 1.00 97.88 136 PHE A N 1
ATOM 1149 C CA . PHE A 1 136 ? 7.124 5.584 -6.952 1.00 97.88 136 PHE A CA 1
ATOM 1150 C C . PHE A 1 136 ? 7.366 4.748 -5.697 1.00 97.88 136 PHE A C 1
ATOM 1152 O O . PHE A 1 136 ? 6.533 4.783 -4.799 1.00 97.88 136 PHE A O 1
ATOM 1159 N N . VAL A 1 137 ? 8.491 4.037 -5.594 1.00 97.75 137 VAL A N 1
ATOM 1160 C CA . VAL A 1 137 ? 8.802 3.220 -4.411 1.00 97.75 137 VAL A CA 1
ATOM 1161 C C . VAL A 1 137 ? 8.839 4.096 -3.151 1.00 97.75 137 VAL A C 1
ATOM 1163 O O . VAL A 1 137 ? 8.228 3.752 -2.144 1.00 97.75 137 VAL A O 1
ATOM 1166 N N . SER A 1 138 ? 9.493 5.266 -3.210 1.00 97.88 138 SER A N 1
ATOM 1167 C CA . SER A 1 138 ? 9.580 6.189 -2.061 1.00 97.88 138 SER A CA 1
ATOM 1168 C C . SER A 1 138 ? 8.210 6.735 -1.673 1.00 97.88 138 SER A C 1
ATOM 1170 O O . SER A 1 138 ? 7.879 6.864 -0.493 1.00 97.88 138 SER A O 1
ATOM 1172 N N . ASP A 1 139 ? 7.412 7.095 -2.675 1.00 98.25 139 ASP A N 1
ATOM 1173 C CA . ASP A 1 139 ? 6.088 7.649 -2.449 1.00 98.25 139 ASP A CA 1
ATOM 1174 C C . ASP A 1 139 ? 5.104 6.579 -1.968 1.00 98.25 139 ASP A C 1
ATOM 1176 O O . ASP A 1 139 ? 4.260 6.892 -1.133 1.00 98.25 139 ASP A O 1
ATOM 1180 N N . LEU A 1 140 ? 5.245 5.322 -2.401 1.00 98.19 140 LEU A N 1
ATOM 1181 C CA . LEU A 1 140 ? 4.445 4.193 -1.931 1.00 98.19 140 LEU A CA 1
ATOM 1182 C C . LEU A 1 140 ? 4.746 3.851 -0.469 1.00 98.19 140 LEU A C 1
ATOM 1184 O O . LEU A 1 140 ? 3.813 3.695 0.315 1.00 98.19 140 LEU A O 1
ATOM 1188 N N . GLU A 1 141 ? 6.019 3.792 -0.070 1.00 97.44 141 GLU A N 1
ATOM 1189 C CA . GLU A 1 141 ? 6.407 3.603 1.337 1.00 97.44 141 GLU A CA 1
ATOM 1190 C C . GLU A 1 141 ? 5.777 4.667 2.244 1.00 97.44 141 GLU A C 1
ATOM 1192 O O . GLU A 1 141 ? 5.207 4.362 3.297 1.00 97.44 141 GLU A O 1
ATOM 1197 N N . ARG A 1 142 ? 5.845 5.934 1.816 1.00 97.56 142 ARG A N 1
ATOM 1198 C CA . ARG A 1 142 ? 5.205 7.045 2.525 1.00 97.56 142 ARG A CA 1
ATOM 1199 C C . ARG A 1 142 ? 3.685 6.885 2.540 1.00 97.56 142 ARG A C 1
ATOM 1201 O O . ARG A 1 142 ? 3.076 7.030 3.596 1.00 97.56 142 ARG A O 1
ATOM 1208 N N . TYR A 1 143 ? 3.086 6.539 1.403 1.00 98.19 143 TYR A N 1
ATOM 1209 C CA . TYR A 1 143 ? 1.643 6.369 1.257 1.00 98.19 143 TYR A CA 1
ATOM 1210 C C . TYR A 1 143 ? 1.084 5.259 2.155 1.00 98.19 143 TYR A C 1
ATOM 1212 O O . TYR A 1 143 ? 0.054 5.464 2.794 1.00 98.19 143 TYR A O 1
ATOM 1220 N N . ILE A 1 144 ? 1.777 4.123 2.280 1.00 97.88 144 ILE A N 1
ATOM 1221 C CA . ILE A 1 144 ? 1.421 3.027 3.199 1.00 97.88 144 ILE A CA 1
ATOM 1222 C C . ILE A 1 144 ? 1.367 3.536 4.645 1.00 97.88 144 ILE A C 1
ATOM 1224 O O . ILE A 1 144 ? 0.375 3.332 5.350 1.00 97.88 144 ILE A O 1
ATOM 1228 N N . ARG A 1 145 ? 2.413 4.249 5.082 1.00 96.81 145 ARG A N 1
ATOM 1229 C CA . ARG A 1 145 ? 2.506 4.792 6.447 1.00 96.81 145 ARG A CA 1
ATOM 1230 C C . ARG A 1 145 ? 1.447 5.853 6.721 1.00 96.81 145 ARG A C 1
ATOM 1232 O O . ARG A 1 145 ? 0.820 5.831 7.778 1.00 96.81 145 ARG A O 1
ATOM 1239 N N . ASP A 1 146 ? 1.235 6.767 5.782 1.00 97.62 146 ASP A N 1
ATOM 1240 C CA . ASP A 1 146 ? 0.253 7.838 5.933 1.00 97.62 146 ASP A CA 1
ATOM 1241 C C . ASP A 1 146 ? -1.180 7.295 5.914 1.00 97.62 146 ASP A C 1
ATOM 1243 O O . ASP A 1 146 ? -2.000 7.732 6.720 1.00 97.62 146 ASP A O 1
ATOM 1247 N N . THR A 1 147 ? -1.466 6.288 5.082 1.00 98.12 147 THR A N 1
ATOM 1248 C CA . THR A 1 147 ? -2.762 5.592 5.077 1.00 98.12 147 THR A CA 1
ATOM 1249 C C . THR A 1 147 ? -3.031 4.950 6.435 1.00 98.12 147 THR A C 1
ATOM 1251 O O . THR A 1 147 ? -4.086 5.169 7.020 1.00 98.12 147 THR A O 1
ATOM 1254 N N . SER A 1 148 ? -2.059 4.227 6.997 1.00 97.50 148 SER A N 1
ATOM 1255 C CA . SER A 1 148 ? -2.181 3.635 8.336 1.00 97.50 148 SER A CA 1
ATOM 1256 C C . SER A 1 148 ? -2.469 4.676 9.425 1.00 97.50 148 SER A C 1
ATOM 1258 O O . SER A 1 148 ? -3.397 4.485 10.208 1.00 97.50 148 SER A O 1
ATOM 1260 N N . ARG A 1 149 ? -1.762 5.816 9.433 1.00 96.69 149 ARG A N 1
ATOM 1261 C CA . ARG A 1 149 ? -2.014 6.915 10.388 1.00 96.69 149 ARG A CA 1
ATOM 1262 C C . ARG A 1 149 ? -3.410 7.521 10.245 1.00 96.69 149 ARG A C 1
ATOM 1264 O O . ARG A 1 149 ? -4.050 7.850 11.240 1.00 96.69 149 ARG A O 1
ATOM 1271 N N . GLN A 1 150 ? -3.881 7.696 9.011 1.00 96.88 150 GLN A N 1
ATOM 1272 C CA . GLN A 1 150 ? -5.224 8.220 8.753 1.00 96.88 150 GLN A CA 1
ATOM 1273 C C . GLN A 1 150 ? -6.297 7.254 9.257 1.00 96.88 150 GLN A C 1
ATOM 1275 O O . GLN A 1 150 ? -7.254 7.684 9.899 1.00 96.88 150 GLN A O 1
ATOM 1280 N N . LEU A 1 151 ? -6.117 5.954 9.017 1.00 96.44 151 LEU A N 1
ATOM 1281 C CA . LEU A 1 151 ? -7.042 4.923 9.483 1.00 96.44 151 LEU A CA 1
ATOM 1282 C C . LEU A 1 151 ? -7.024 4.777 11.000 1.00 96.44 151 LEU A C 1
ATOM 1284 O O . LEU A 1 151 ? -8.085 4.660 11.598 1.00 96.44 151 LEU A O 1
ATOM 1288 N N . GLU A 1 152 ? -5.859 4.864 11.634 1.00 95.19 152 GLU A N 1
ATOM 1289 C CA . GLU A 1 152 ? -5.742 4.947 13.091 1.00 95.19 152 GLU A CA 1
ATOM 1290 C C . GLU A 1 152 ? -6.558 6.123 13.648 1.00 95.19 152 GLU A C 1
ATOM 1292 O O . GLU A 1 152 ? -7.420 5.931 14.505 1.00 95.19 152 GLU A O 1
ATOM 1297 N N . SER A 1 153 ? -6.348 7.333 13.119 1.00 94.75 153 SER A N 1
ATOM 1298 C CA . SER A 1 153 ? -7.071 8.532 13.561 1.00 94.75 153 SER A CA 1
ATOM 1299 C C . SER A 1 153 ? -8.585 8.416 13.351 1.00 94.75 153 SER A C 1
ATOM 1301 O O . SER A 1 153 ? -9.365 8.828 14.214 1.00 94.75 153 SER A O 1
ATOM 1303 N N . ALA A 1 154 ? -9.010 7.844 12.224 1.00 93.94 154 ALA A N 1
ATOM 1304 C CA . ALA A 1 154 ? -10.417 7.589 11.950 1.00 93.94 154 ALA A CA 1
ATOM 1305 C C . ALA A 1 154 ? -10.998 6.520 12.889 1.00 93.94 154 ALA A C 1
ATOM 1307 O O . ALA A 1 154 ? -12.118 6.674 13.369 1.00 93.94 154 ALA A O 1
ATOM 1308 N N . GLY A 1 155 ? -10.228 5.474 13.199 1.00 92.19 155 GLY A N 1
ATOM 1309 C CA . GLY A 1 155 ? -10.597 4.433 14.153 1.00 92.19 155 GLY A CA 1
ATOM 1310 C C . GLY A 1 155 ? -10.857 4.998 15.547 1.00 92.19 1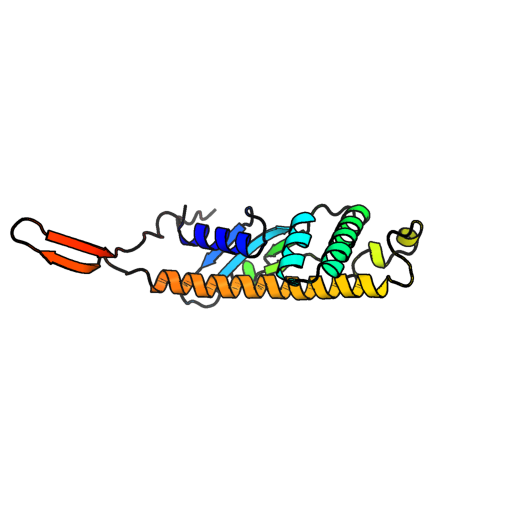55 GLY A C 1
ATOM 1311 O O . GLY A 1 155 ? -11.916 4.739 16.114 1.00 92.19 155 GLY A O 1
ATOM 1312 N N . TYR A 1 156 ? -9.951 5.838 16.059 1.00 91.81 156 TYR A N 1
ATOM 1313 C CA . TYR A 1 156 ? -10.172 6.561 17.317 1.00 91.81 156 TYR A CA 1
ATOM 1314 C C . TYR A 1 156 ? -11.430 7.433 17.262 1.00 91.81 156 TYR A C 1
ATOM 1316 O O . TYR A 1 156 ? -12.266 7.353 18.155 1.00 91.81 156 TYR A O 1
ATOM 1324 N N . SER A 1 157 ? -11.638 8.180 16.174 1.00 90.38 157 SER A N 1
ATOM 1325 C CA . SER A 1 157 ? -12.835 9.024 16.013 1.00 90.38 157 SER A CA 1
ATOM 1326 C C . SER A 1 157 ? -14.143 8.212 16.022 1.00 90.38 157 SER A C 1
ATOM 1328 O O . SER A 1 157 ? -15.163 8.659 16.551 1.00 90.38 157 SER A O 1
ATOM 1330 N N . ILE A 1 158 ? -14.140 7.003 15.448 1.00 87.50 158 ILE A N 1
ATOM 1331 C CA . ILE A 1 158 ? -15.291 6.083 15.473 1.00 87.50 158 ILE A CA 1
ATOM 1332 C C . ILE A 1 158 ? -15.549 5.579 16.899 1.00 87.50 158 ILE A C 1
ATOM 1334 O O . ILE A 1 158 ? -16.699 5.553 17.342 1.00 87.50 158 ILE A O 1
ATOM 1338 N N . LEU A 1 159 ? -14.497 5.206 17.631 1.00 84.94 159 LEU A N 1
ATOM 1339 C CA . LEU A 1 159 ? -14.619 4.755 19.018 1.00 84.94 159 LEU A CA 1
ATOM 1340 C C . LEU A 1 159 ? -15.132 5.876 19.931 1.00 84.94 159 LEU A C 1
ATOM 1342 O O . LEU A 1 159 ? -16.072 5.657 20.687 1.00 84.94 159 LEU A O 1
ATOM 1346 N N . GLU A 1 160 ? -14.589 7.085 19.802 1.00 85.44 160 GLU A N 1
ATOM 1347 C CA . GLU A 1 160 ? -14.977 8.258 20.598 1.00 85.44 160 GLU A CA 1
ATOM 1348 C C . GLU A 1 160 ? -16.408 8.742 20.307 1.00 85.44 160 GLU A C 1
ATOM 1350 O O . GLU A 1 160 ? -17.077 9.281 21.189 1.00 85.44 160 GLU A O 1
ATOM 1355 N N . SER A 1 161 ? -16.900 8.549 19.079 1.00 81.94 161 SER A N 1
ATOM 1356 C CA . SER A 1 161 ? -18.282 8.889 18.704 1.00 81.94 161 SER A CA 1
ATOM 1357 C C . SER A 1 161 ? -19.306 7.812 19.080 1.00 81.94 161 SER A C 1
ATOM 1359 O O . SER A 1 161 ? -20.513 8.063 19.011 1.00 81.94 161 SER A O 1
ATOM 1361 N N . THR A 1 162 ? -18.851 6.631 19.506 1.00 76.94 162 THR A N 1
ATOM 1362 C CA . THR A 1 162 ? -19.725 5.554 19.972 1.00 76.94 162 THR A CA 1
ATOM 1363 C C . THR A 1 162 ? -19.983 5.716 21.475 1.00 76.94 162 THR A C 1
ATOM 1365 O O . THR A 1 162 ? -19.034 5.753 22.255 1.00 76.94 162 THR A O 1
ATOM 1368 N N . PRO A 1 163 ? -21.245 5.812 21.933 1.00 69.31 163 PRO A N 1
ATOM 1369 C CA . PRO A 1 163 ? -21.519 6.020 23.350 1.00 69.31 163 PRO A CA 1
ATOM 1370 C C . PRO A 1 163 ? -21.160 4.774 24.174 1.00 69.31 163 PRO A C 1
ATOM 1372 O O . PRO A 1 163 ? -21.425 3.649 23.757 1.00 69.31 163 PRO A O 1
ATOM 1375 N N . TYR A 1 164 ? -20.607 4.977 25.374 1.00 67.69 164 TYR A N 1
ATOM 1376 C CA . TYR A 1 164 ? -20.256 3.894 26.310 1.00 67.69 164 TYR A CA 1
ATOM 1377 C C . TYR A 1 164 ? -21.471 3.160 26.884 1.00 67.69 164 TYR A C 1
ATOM 1379 O O . TYR A 1 164 ? -21.387 1.983 27.225 1.00 67.69 164 TYR A O 1
ATOM 1387 N N . GLU A 1 165 ? -22.611 3.844 26.975 1.00 73.19 165 GLU A N 1
ATOM 1388 C CA . GLU A 1 165 ? -23.871 3.293 27.466 1.00 73.19 165 GLU A CA 1
ATOM 1389 C C . GLU A 1 165 ? -25.023 3.675 26.540 1.00 73.19 165 GLU A C 1
ATOM 1391 O O . GLU A 1 165 ? -24.917 4.572 25.703 1.00 73.19 165 GLU A O 1
ATOM 1396 N N . LYS A 1 166 ? -26.150 2.979 26.687 1.00 78.25 166 LYS A N 1
ATOM 1397 C CA . LYS A 1 166 ? -27.370 3.282 25.942 1.00 78.25 166 LYS A CA 1
ATOM 1398 C C . LYS A 1 166 ? -27.914 4.644 26.382 1.00 78.25 166 LYS A C 1
ATOM 1400 O O . LYS A 1 166 ? -28.242 4.826 27.549 1.00 78.25 166 LYS A O 1
ATOM 1405 N N . GLN A 1 167 ? -28.044 5.579 25.448 1.00 80.81 167 GLN A N 1
ATOM 1406 C CA . GLN A 1 167 ? -28.480 6.951 25.692 1.00 80.81 167 GLN A CA 1
ATOM 1407 C C . GLN A 1 167 ? -29.678 7.303 24.809 1.00 80.81 167 GLN A C 1
ATOM 1409 O O . GLN A 1 167 ? -29.629 7.198 23.584 1.00 80.81 167 GLN A O 1
ATOM 1414 N N . THR A 1 168 ? -30.769 7.760 25.421 1.00 83.12 168 THR A N 1
ATOM 1415 C CA . THR A 1 168 ? -31.894 8.343 24.680 1.00 83.12 168 THR A CA 1
ATOM 1416 C C . THR A 1 168 ? -31.513 9.757 24.256 1.00 83.12 168 THR A C 1
ATOM 1418 O O . THR A 1 168 ? -31.441 10.663 25.082 1.00 83.12 168 THR A O 1
ATOM 1421 N N . VAL A 1 169 ? -31.249 9.947 22.966 1.00 87.19 169 VAL A N 1
ATOM 1422 C CA . VAL A 1 169 ? -30.820 11.237 22.394 1.00 87.19 169 VAL A CA 1
ATOM 1423 C C . VAL A 1 169 ? -31.992 12.098 21.940 1.00 87.19 169 VAL A C 1
ATOM 1425 O O . VAL A 1 169 ? -31.855 13.309 21.785 1.00 87.19 169 VAL A O 1
ATOM 1428 N N . TYR A 1 170 ? -33.159 11.491 21.739 1.00 86.69 170 TYR A N 1
ATOM 1429 C CA . TYR A 1 170 ? -34.386 12.219 21.457 1.00 86.69 170 TYR A CA 1
ATOM 1430 C C . TYR A 1 170 ? -35.584 11.424 21.955 1.00 86.69 170 TYR A C 1
ATOM 1432 O O . TYR A 1 170 ? -35.668 10.218 21.741 1.00 86.69 170 TYR A O 1
ATOM 1440 N N . GLN A 1 171 ? -36.517 12.104 22.608 1.00 88.88 171 GLN A N 1
ATOM 1441 C CA . GLN A 1 171 ? -37.773 11.512 23.038 1.00 88.88 171 GLN A CA 1
ATOM 1442 C C . GLN A 1 171 ? -38.896 12.505 22.786 1.00 88.88 171 GLN A C 1
ATOM 1444 O O . GLN A 1 171 ? -38.787 13.683 23.132 1.00 88.88 171 GLN A O 1
ATOM 1449 N N . PHE A 1 172 ? -39.994 12.024 22.217 1.00 88.94 172 PHE A N 1
ATOM 1450 C CA . PHE A 1 172 ? -41.239 12.773 22.212 1.00 88.94 172 PHE A CA 1
ATOM 1451 C C . PHE A 1 172 ? -42.424 11.845 22.431 1.00 88.94 172 PHE A C 1
ATOM 1453 O O . PHE A 1 172 ? -42.433 10.693 21.996 1.00 88.94 172 PHE A O 1
ATOM 1460 N N . SER A 1 173 ? -43.441 12.374 23.097 1.00 90.88 173 SER A N 1
ATOM 1461 C CA . SER A 1 173 ? -44.653 11.635 23.424 1.00 90.88 173 SER A CA 1
ATOM 1462 C C . SER A 1 173 ? -45.878 12.437 23.010 1.00 90.88 173 SER A C 1
ATOM 1464 O O . SER A 1 173 ? -45.940 13.653 23.186 1.00 90.88 173 SER A O 1
ATOM 1466 N N . THR A 1 174 ? -46.860 11.736 22.463 1.00 89.31 174 THR A N 1
ATOM 1467 C CA . THR A 1 174 ? -48.217 12.214 22.199 1.00 89.31 174 THR A CA 1
ATOM 1468 C C . THR A 1 174 ? -49.200 11.414 23.059 1.00 89.31 174 THR A C 1
ATOM 1470 O O . THR A 1 174 ? -48.804 10.506 23.789 1.00 89.31 174 THR A O 1
ATOM 1473 N N . ALA A 1 175 ? -50.498 11.711 22.969 1.00 89.81 175 ALA A N 1
ATOM 1474 C CA . ALA A 1 175 ? -51.519 10.929 23.668 1.00 89.81 175 ALA A CA 1
ATOM 1475 C C . ALA A 1 175 ? -51.674 9.494 23.118 1.00 89.81 175 ALA A C 1
ATOM 1477 O O . ALA A 1 175 ? -52.324 8.669 23.754 1.00 89.81 175 ALA A O 1
ATOM 1478 N N . GLN A 1 176 ? -51.107 9.193 21.944 1.00 91.94 176 GLN A N 1
ATOM 1479 C CA . GLN A 1 176 ? -51.279 7.914 21.251 1.00 91.94 176 GLN A CA 1
ATOM 1480 C C . GLN A 1 176 ? -49.982 7.114 21.121 1.00 91.94 176 GLN A C 1
ATOM 1482 O O . GLN A 1 176 ? -50.042 5.902 20.930 1.00 91.94 176 GLN A O 1
ATOM 1487 N N . PHE A 1 177 ? -48.817 7.760 21.200 1.00 82.12 177 PHE A N 1
ATOM 1488 C CA . PHE A 1 177 ? -47.534 7.083 21.033 1.00 82.12 177 PHE A CA 1
ATOM 1489 C C . PHE A 1 177 ? -46.383 7.840 21.692 1.00 82.12 177 PHE A C 1
ATOM 1491 O O . PHE A 1 177 ? -46.427 9.059 21.847 1.00 82.12 177 PHE A O 1
ATOM 1498 N N . SER A 1 178 ? -45.327 7.101 22.023 1.00 86.25 178 SER A N 1
ATOM 1499 C CA . SER A 1 178 ? -44.025 7.632 22.415 1.00 86.25 178 SER A CA 1
ATOM 1500 C C . SER A 1 178 ? -42.981 7.153 21.414 1.00 86.25 178 SER A C 1
ATOM 1502 O O . SER A 1 178 ? -43.028 6.002 20.974 1.00 86.25 178 SER A O 1
ATOM 1504 N N . VAL A 1 179 ? -42.074 8.042 21.024 1.00 87.12 179 VAL A N 1
ATOM 1505 C CA . VAL A 1 179 ? -40.935 7.730 20.162 1.00 87.12 179 VAL A CA 1
ATOM 1506 C C . VAL A 1 179 ? -39.665 8.094 20.905 1.00 87.12 179 VAL A C 1
ATOM 1508 O O . VAL A 1 179 ? -39.513 9.222 21.375 1.00 87.12 179 VAL A O 1
ATOM 1511 N N . GLU A 1 180 ? -38.742 7.142 20.948 1.00 88.00 180 GLU A N 1
ATOM 1512 C CA . GLU A 1 180 ? -37.400 7.310 21.485 1.00 88.00 180 GLU A CA 1
ATOM 1513 C C . GLU A 1 180 ? -36.385 7.008 20.385 1.00 88.00 180 GLU A C 1
ATOM 1515 O O . GLU A 1 180 ? -36.385 5.926 19.796 1.00 88.00 180 GLU A O 1
ATOM 1520 N N . LEU A 1 181 ? -35.512 7.972 20.110 1.00 85.38 181 LEU A N 1
ATOM 1521 C CA . LEU A 1 181 ? -34.270 7.732 19.398 1.00 85.38 181 LEU A CA 1
ATOM 1522 C C . LEU A 1 181 ? -33.200 7.434 20.436 1.00 85.38 181 LEU A C 1
ATOM 1524 O O . LEU A 1 181 ? -32.921 8.251 21.319 1.00 85.38 181 LEU A O 1
ATOM 1528 N N . ILE A 1 182 ? -32.593 6.267 20.303 1.00 83.25 182 ILE A N 1
ATOM 1529 C CA . ILE A 1 182 ? -31.609 5.774 21.247 1.00 83.25 182 ILE A CA 1
ATOM 1530 C C . ILE A 1 182 ? -30.312 5.522 20.492 1.00 83.25 182 ILE A C 1
ATOM 1532 O O . ILE A 1 182 ? -30.302 4.787 19.505 1.00 83.25 182 ILE A O 1
ATOM 1536 N N . THR A 1 183 ? -29.222 6.113 20.966 1.00 78.31 183 THR A N 1
ATOM 1537 C CA . THR A 1 183 ? -27.872 5.686 20.612 1.00 78.31 183 THR A CA 1
ATOM 1538 C C . THR A 1 183 ? -27.436 4.638 21.628 1.00 78.31 183 THR A C 1
ATOM 1540 O O . THR A 1 183 ? -27.700 4.752 22.822 1.00 78.31 183 THR A O 1
ATOM 1543 N N . ALA A 1 184 ? -26.832 3.556 21.165 1.00 74.56 184 ALA A N 1
ATOM 1544 C CA . ALA A 1 184 ? -26.370 2.478 22.027 1.00 74.56 184 ALA A CA 1
ATOM 1545 C C . ALA A 1 184 ? -24.904 2.176 21.719 1.00 74.56 184 ALA A C 1
ATOM 1547 O O . ALA A 1 184 ? -24.461 2.480 20.606 1.00 74.56 184 ALA A O 1
ATOM 1548 N N . PRO A 1 185 ? -24.166 1.580 22.671 1.00 69.75 185 PRO A N 1
ATOM 1549 C CA . PRO A 1 185 ? -22.824 1.104 22.405 1.00 69.75 185 PRO A CA 1
ATOM 1550 C C . PRO A 1 185 ? -22.879 0.141 21.229 1.00 69.75 185 PRO A C 1
ATOM 1552 O O . PRO A 1 185 ? -23.722 -0.761 21.188 1.00 69.75 185 PRO A O 1
ATOM 1555 N N . VAL A 1 186 ? -21.993 0.347 20.263 1.00 68.25 186 VAL A N 1
ATOM 1556 C CA . VAL A 1 186 ? -21.729 -0.675 19.260 1.00 68.25 186 VAL A CA 1
ATOM 1557 C C . VAL A 1 186 ? -20.877 -1.723 19.954 1.00 68.25 186 VAL A C 1
ATOM 1559 O O . VAL A 1 186 ? -19.815 -1.416 20.491 1.00 68.25 186 VAL A O 1
ATOM 1562 N N . ASP A 1 187 ? -21.369 -2.956 19.994 1.00 59.31 187 ASP A N 1
ATOM 1563 C CA . ASP A 1 187 ? -20.607 -4.057 20.563 1.00 59.31 187 ASP A CA 1
ATOM 1564 C C . ASP A 1 187 ? -19.436 -4.408 19.633 1.00 59.31 187 ASP A C 1
ATOM 1566 O O . ASP A 1 187 ? -19.582 -5.154 18.663 1.00 59.31 187 ASP A O 1
ATOM 1570 N N . PHE A 1 188 ? -18.267 -3.836 19.923 1.00 57.78 188 PHE A N 1
ATOM 1571 C CA . PHE A 1 188 ? -17.001 -4.194 19.279 1.00 57.78 188 PHE A CA 1
ATOM 1572 C C . PHE A 1 188 ? -16.383 -5.473 19.885 1.00 57.78 188 PHE A C 1
ATOM 1574 O O . PHE A 1 188 ? -15.412 -6.001 19.349 1.00 57.78 188 PHE A O 1
ATOM 1581 N N . SER A 1 189 ? -16.924 -5.987 21.001 1.00 48.97 189 SER A N 1
ATOM 1582 C CA . SER A 1 189 ? -16.313 -7.035 21.834 1.00 48.97 189 SER A CA 1
ATOM 1583 C C . SER A 1 189 ? -16.560 -8.471 21.364 1.00 48.97 189 SER A C 1
ATOM 1585 O O . SER A 1 189 ? -15.835 -9.374 21.776 1.00 48.97 189 SER A O 1
ATOM 1587 N N . TYR A 1 190 ? -17.475 -8.698 20.415 1.00 44.03 190 TYR A N 1
ATOM 1588 C CA . TYR A 1 190 ? -17.724 -10.031 19.842 1.00 44.03 190 TYR A CA 1
ATOM 1589 C C . TYR A 1 190 ? -16.530 -10.664 19.089 1.00 44.03 190 TYR A C 1
ATOM 1591 O O . TYR A 1 190 ? -16.661 -11.788 18.605 1.00 44.03 190 TYR A O 1
ATOM 1599 N N . PHE A 1 191 ? -15.379 -9.988 18.962 1.00 45.00 191 PHE A N 1
ATOM 1600 C CA . PHE A 1 191 ? -14.243 -10.456 18.152 1.00 45.00 191 PHE A CA 1
ATOM 1601 C C . PHE A 1 191 ? -12.856 -10.348 18.819 1.00 45.00 191 PHE A C 1
ATOM 1603 O O . PHE A 1 191 ? -11.864 -10.670 18.170 1.00 45.00 191 PHE A O 1
ATOM 1610 N N . PHE A 1 192 ? -12.765 -9.963 20.100 1.00 42.56 192 PHE A N 1
ATOM 1611 C CA . PHE A 1 192 ? -11.503 -9.953 20.867 1.00 42.56 192 PHE A CA 1
ATOM 1612 C C . PHE A 1 192 ? -11.317 -11.212 21.732 1.00 42.56 192 PHE A C 1
ATOM 1614 O O . PHE A 1 192 ? -10.757 -11.142 22.828 1.00 42.56 192 PHE A O 1
ATOM 1621 N N . SER A 1 193 ? -11.764 -12.385 21.268 1.00 35.66 193 SER A N 1
ATOM 1622 C CA . SER A 1 193 ? -11.230 -13.628 21.826 1.00 35.66 193 SER A CA 1
ATOM 1623 C C . SER A 1 193 ? -9.786 -13.748 21.355 1.00 35.66 193 SER A C 1
ATOM 1625 O O . SER A 1 193 ? -9.523 -14.144 20.220 1.00 35.66 193 SER A O 1
ATOM 1627 N N . TYR A 1 194 ? -8.865 -13.343 22.224 1.00 41.97 194 TYR A N 1
ATOM 1628 C CA . TYR A 1 194 ? -7.478 -13.770 22.181 1.00 41.97 194 TYR A CA 1
ATOM 1629 C C . TYR A 1 194 ? -7.463 -15.294 22.009 1.00 41.97 194 TYR A C 1
ATOM 1631 O O . TYR A 1 194 ? -7.769 -16.029 22.946 1.00 41.97 194 TYR A O 1
ATOM 1639 N N . GLU A 1 195 ? -7.147 -15.776 20.810 1.00 36.38 195 GLU A N 1
ATOM 1640 C CA . GLU A 1 195 ? -6.520 -17.085 20.693 1.00 36.38 195 GLU A CA 1
ATOM 1641 C C . GLU A 1 195 ? -5.051 -16.870 21.050 1.00 36.38 195 GLU A C 1
ATOM 1643 O O . GLU A 1 195 ? -4.219 -16.539 20.207 1.00 36.38 195 GLU A O 1
ATOM 1648 N N . ASP A 1 196 ? -4.768 -16.970 22.350 1.00 39.25 196 ASP A N 1
ATOM 1649 C CA . ASP A 1 196 ? -3.449 -17.382 22.810 1.00 39.25 196 ASP A CA 1
ATOM 1650 C C . ASP A 1 196 ? -3.199 -18.794 22.255 1.00 39.25 196 ASP A C 1
ATOM 1652 O O . ASP A 1 196 ? -3.925 -19.739 22.583 1.00 39.25 196 ASP A O 1
ATOM 1656 N N . GLY A 1 197 ? -2.185 -18.918 21.397 1.00 34.84 197 GLY A N 1
ATOM 1657 C CA . GLY A 1 197 ? -1.722 -20.171 20.798 1.00 34.84 197 GLY A CA 1
ATOM 1658 C C . GLY A 1 197 ? -0.434 -19.983 20.017 1.00 34.84 197 GLY A C 1
ATOM 1659 O O . GLY A 1 197 ? -0.524 -19.527 18.858 1.00 34.84 197 GLY A O 1
#

Sequence (197 aa):
MDLLRAYFSSQLVTAGFPDDLEIRWSLSHCQGDGMAFYGKLYPDDLCRLFNNIYPNTKRKQKMFSLLAKRIMEWEDMSHFTIYRNSFGYHYSHFNTMEIDLPKSDGLYFFTEPEARQDWYFPQTKVNTYQALWDEFVSDLERYIRDTSRQLESAGYSILESTPYEKQTVYQFSTAQFSVELITAPVDFSYFFSYEDG

Foldseek 3Di:
DFPLLVVLLVLCVVLLADSPWDKDADQPPDPQGFIATKDWQFLVSLLSNVCSLDPPPVVLSVVVSLLSVLLCVVQVNGTKIFDADPSPPPHHALVRTDIPQDQLCPGCCLVPVVVPPPDSDDPVCSVVSSCSRNVSNVSVSVSNRVSRRVSRVVSNVVQVPQDPAKDFPDWDDDPVDIDTDIGGGDPSPPPPPPPPD

Radius of gyration: 22.8 Å; chains: 1; bounding box: 75×33×54 Å

pLDDT: mean 85.93, std 14.17, range [34.84, 98.25]

Secondary structure (DSSP, 8-state):
--HHHHHHHHHHHHTT--TTPEEEEE-SS-TT-EEEEEEEE-HHHHHHHHHHHSTT-HHHHHHHHHHHHHHHHHTT---EEEEE-GGGGT--SGGGEEEE---GGG-HHHH-SGGGTT-SS-GGGHHHHHHHHHHHHHHHHHHHHHHHHHHHHHHHHHHHHS-SS-EEEEEEE-SS-EEEEEE-----GGG------